Protein AF-0000000074705472 (afdb_homodimer)

Radius of gyration: 27.95 Å; Cα contacts (8 Å, |Δi|>4): 458; chains: 2; bounding box: 73×80×50 Å

InterPro domains:
  IPR000210 BTB/POZ domain [PF00651] (11-113)
  IPR000210 BTB/POZ domain [PS50097] (17-76)
  IPR000210 BTB/POZ domain [SM00225] (17-116)
  IPR011333 SKP1/BTB/POZ domain superfamily [G3DSA:3.30.710.10] (9-147)
  IPR011333 SKP1/BTB/POZ domain superfamily [SSF54695] (12-113)

Nearest PDB structures (foldseek):
  8h37-assembly1_N  TM=8.483E-01  e=1.767E-07  Homo sapiens
  8h3r-assembly1_B  TM=8.291E-01  e=4.609E-07  Homo sapiens
  8h37-assembly1_P  TM=6.784E-01  e=1.578E-07  Homo sapiens
  8h37-assembly1_A  TM=6.783E-01  e=1.869E-07  Homo sapiens
  8p2p-assembly3_F  TM=7.945E-01  e=5.018E-04  Homo sapiens

Solvent-accessible surface area (backbone atoms only — not comparable to full-atom values): 20557 Å² total; per-residue (Å²): 129,79,77,75,72,57,74,78,68,34,74,45,84,52,57,74,38,69,32,30,39,31,24,74,94,43,57,36,36,36,42,60,37,60,47,28,66,55,8,65,52,45,33,51,56,55,57,60,39,66,74,69,49,87,70,54,63,44,78,43,82,96,48,56,47,74,62,50,50,54,51,51,56,51,55,41,57,43,57,53,57,56,83,78,46,86,88,51,25,64,66,46,27,54,50,21,54,73,39,48,21,58,70,58,27,48,53,31,50,50,48,54,41,47,31,54,74,68,63,74,44,88,58,45,66,62,49,29,41,53,20,57,74,69,63,37,61,71,43,33,52,51,28,43,60,60,45,26,74,51,49,71,64,61,57,69,64,36,92,61,44,86,64,49,51,67,70,57,49,52,53,23,52,51,41,27,49,51,51,52,53,58,58,69,74,103,131,78,77,76,70,59,76,79,68,34,73,44,83,50,57,73,38,68,32,30,38,31,24,74,94,42,57,35,37,35,42,61,37,58,45,28,66,53,9,65,53,46,33,52,58,56,57,60,40,66,73,68,47,88,69,55,64,44,80,42,83,97,48,54,48,73,60,50,50,54,52,51,59,50,56,41,56,41,56,53,57,56,82,79,46,88,88,50,26,65,65,47,28,54,51,22,54,72,38,48,20,56,68,59,27,49,53,31,51,52,49,54,43,48,30,54,74,68,62,73,43,87,57,44,66,60,50,29,39,54,21,57,76,71,63,36,61,70,44,32,53,52,29,42,60,59,46,26,75,53,50,70,64,62,59,70,64,37,91,62,44,87,65,49,51,67,70,56,50,51,52,24,52,52,41,27,49,51,52,52,52,57,59,69,76,101

Foldseek 3Di:
DPPPQDQPPQQDDDDPQQAWEDEPNGIGRHHLVLLVVFFVLSVVVCVVVVVPDPPRYHYDYPDDPVLVVLLVSQSDDDPDDRDDDPVNLVSQLVVCVVRVRPVSVVRSLVVLLVCLVVVVDPCLVVQLLVCVVSVVPSSNVSSLQSLLVDDPCCQVVDPCNVSHDPVSSVSSVVSVVVVVVVVVVD/DPPPQDQPPQQDDDDPQQAWEDEPNGIGRHHLVLLVVFFVQSVVVCVVVVVPDPDRYHYDYPDDPVLVVLLVSQSDDDPDDRDDDPVNLVSQLVVCVVRVRPVSVVRSLVVLLVCLVVVVDPCLVVQLLVCVVSVVPSSNVSSLQSLLPPDPCCQVVDPCNVSHDPVSSVSSVVSVVVVVVVVVVD

Organism: Acropora cervicornis (NCBI:txid6130)

Secondary structure (DSSP, 8-state):
---S-S---TTS--TT--EEEEETTEEEEE-HHHHHHH-HHHHHHHHHHHHH----EEE-TT--HHHHHHHHHHHS--SSPPP--TTTHHHHHHHHHHTT-HHHHHHHHHHHHHHHHTT--S-HHHHHHHHHHTT-HHHHHHHHHHHTTS-HHHHHS-TTGGGS-HHHHHHHHHHHHHHHHHHHH-/---S-S---TTS--TT--EEEEETTEEEEE-HHHHHHH-HHHHHHHHHHHHH----EEE-TT--HHHHHHHHHHHS--SSPPP--TTTHHHHHHHHHHTT-HHHHHHHHHHHHHHHHTT--S-HHHHHHHHHHTT-HHHHHHHHHHHTTS-HHHHHS-TTGGGS-HHHHHHHHHHHHHHHHHHHH-

Sequence (372 aa):
MAAASYPPHFAEPWKFSDVVLVVEDQRFHVHRGTLAFWSPVFEKMLSAEFKEKNNDEILLPGKKASEFEVMLQMMYPSLEEKLVTKVNCYFLFELAHEYQIEAITQKCVNLMVSMIKDRREDDVLGMLIYAQKYQIKSLISKCIFEARRLTLEELTNHEMRDQIEANSYVQIAERIIQRLEKNAEMMAAASYPPHFAEPWKFSDVVLVVEDQRFHVHRGTLAFWSPVFEKMLSAEFKEKNNDEILLPGKKASEFEVMLQMMYPSLEEKLVTKVNCYFLFELAHEYQIEAITQKCVNLMVSMIKDRREDDVLGMLIYAQKYQIKSLISKCIFEARRLTLEELTNHEMRDQIEANSYVQIAERIIQRLEKNAEM

Structure (mmCIF, N/CA/C/O backbone):
data_AF-0000000074705472-model_v1
#
loop_
_entity.id
_entity.type
_entity.pdbx_description
1 polymer 'BTB and MATH domain-containing protein 38'
#
loop_
_atom_site.group_PDB
_atom_site.id
_atom_site.type_symbol
_atom_site.label_atom_id
_atom_site.label_alt_id
_atom_site.label_comp_id
_atom_site.label_asym_id
_atom_site.label_entity_id
_atom_site.label_seq_id
_atom_site.pdbx_PDB_ins_code
_atom_site.Cartn_x
_atom_site.Cartn_y
_atom_site.Cartn_z
_atom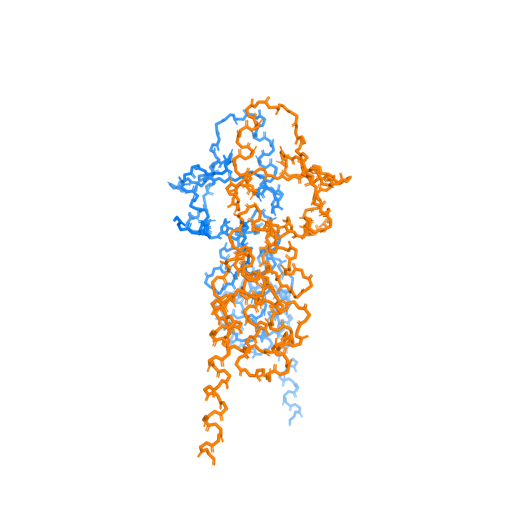_site.occupancy
_atom_site.B_iso_or_equiv
_atom_site.auth_seq_id
_atom_site.auth_comp_id
_atom_site.auth_asym_id
_atom_site.auth_atom_id
_atom_site.pdbx_PDB_model_num
ATOM 1 N N . MET A 1 1 ? 11.953 -19.297 7.699 1 23.41 1 MET A N 1
ATOM 2 C CA . MET A 1 1 ? 12.391 -17.906 7.703 1 23.41 1 MET A CA 1
ATOM 3 C C . MET A 1 1 ? 11.211 -16.969 7.527 1 23.41 1 MET A C 1
ATOM 5 O O . MET A 1 1 ? 10.375 -17.172 6.641 1 23.41 1 MET A O 1
ATOM 9 N N . ALA A 1 2 ? 10.75 -16.25 8.516 1 32.03 2 ALA A N 1
ATOM 10 C CA . ALA A 1 2 ? 9.578 -15.383 8.609 1 32.03 2 ALA A CA 1
ATOM 11 C C . ALA A 1 2 ? 9.43 -14.531 7.355 1 32.03 2 ALA A C 1
ATOM 13 O O . ALA A 1 2 ? 10.414 -14.031 6.809 1 32.03 2 ALA A O 1
ATOM 14 N N . ALA A 1 3 ? 8.477 -14.719 6.562 1 35.03 3 ALA A N 1
ATOM 15 C CA . ALA A 1 3 ? 8 -13.797 5.535 1 35.03 3 ALA A CA 1
ATOM 16 C C . ALA A 1 3 ? 8.359 -12.359 5.887 1 35.03 3 ALA A C 1
ATOM 18 O O . ALA A 1 3 ? 8.117 -11.914 7.012 1 35.03 3 ALA A O 1
ATOM 19 N N . ALA A 1 4 ? 9.297 -11.797 5.422 1 41.06 4 ALA A N 1
ATOM 20 C CA . ALA A 1 4 ? 9.961 -10.516 5.645 1 41.06 4 ALA A CA 1
ATOM 21 C C . ALA A 1 4 ? 8.938 -9.383 5.766 1 41.06 4 ALA A C 1
ATOM 23 O O . ALA A 1 4 ? 9.125 -8.305 5.203 1 41.06 4 ALA A O 1
ATOM 24 N N . SER A 1 5 ? 7.645 -9.719 5.879 1 43 5 SER A N 1
ATOM 25 C CA . SER A 1 5 ? 6.645 -8.672 5.652 1 43 5 SER A CA 1
ATOM 26 C C . SER A 1 5 ? 6.918 -7.453 6.527 1 43 5 SER A C 1
ATOM 28 O O . SER A 1 5 ? 6.066 -6.566 6.645 1 43 5 SER A O 1
ATOM 30 N N . TYR A 1 6 ? 7.598 -7.711 7.68 1 47.59 6 TYR A N 1
ATOM 31 C CA . TYR A 1 6 ? 7.398 -6.625 8.633 1 47.59 6 TYR A CA 1
ATOM 32 C C . TYR A 1 6 ? 7.949 -5.312 8.086 1 47.59 6 TYR A C 1
ATOM 34 O O . TYR A 1 6 ? 8.844 -5.312 7.238 1 47.59 6 TYR A O 1
ATOM 42 N N . PRO A 1 7 ? 7.254 -4.32 8.328 1 54.72 7 PRO A N 1
ATOM 43 C CA . PRO A 1 7 ? 8.023 -3.109 8.039 1 54.72 7 PRO A CA 1
ATOM 44 C C . PRO A 1 7 ? 9.5 -3.252 8.391 1 54.72 7 PRO A C 1
ATOM 46 O O . PRO A 1 7 ? 9.859 -4.035 9.281 1 54.72 7 PRO A O 1
ATOM 49 N N . PRO A 1 8 ? 10.391 -2.816 7.387 1 61.41 8 PRO A N 1
ATOM 50 C CA . PRO A 1 8 ? 11.836 -2.85 7.598 1 61.41 8 PRO A CA 1
ATOM 51 C C . PRO A 1 8 ? 12.242 -2.387 9 1 61.41 8 PRO A C 1
ATOM 53 O O . PRO A 1 8 ? 11.578 -1.523 9.578 1 61.41 8 PRO A O 1
ATOM 56 N N . HIS A 1 9 ? 12.711 -3.135 9.805 1 76.44 9 HIS A N 1
ATOM 57 C CA . HIS A 1 9 ? 13.383 -2.605 10.992 1 76.44 9 HIS A CA 1
ATOM 58 C C . HIS A 1 9 ? 14.484 -1.626 10.602 1 76.44 9 HIS A C 1
ATOM 60 O O . HIS A 1 9 ? 15.414 -1.986 9.875 1 76.44 9 HIS A O 1
ATOM 66 N N . PHE A 1 10 ? 14.18 -0.343 10.773 1 91.62 10 PHE A N 1
ATOM 67 C CA . PHE A 1 10 ? 15.031 0.754 10.32 1 91.62 10 PHE A CA 1
ATOM 68 C C . PHE A 1 10 ? 16.281 0.851 11.18 1 91.62 10 PHE A C 1
ATOM 70 O O . PHE A 1 10 ? 17.172 1.668 10.906 1 91.62 10 PHE A O 1
ATOM 77 N N . ALA A 1 11 ? 16.422 -0.024 12.148 1 91.06 11 ALA A N 1
ATOM 78 C CA . ALA A 1 11 ? 17.422 0.177 13.195 1 91.06 11 ALA A CA 1
ATOM 79 C C . ALA A 1 11 ? 18.812 -0.262 12.719 1 91.06 11 ALA A C 1
ATOM 81 O O . ALA A 1 11 ? 19.828 0.088 13.328 1 91.06 11 ALA A O 1
ATOM 82 N N . GLU A 1 12 ? 18.859 -1.079 11.742 1 91.5 12 GLU A N 1
ATOM 83 C CA . GLU A 1 12 ? 20.125 -1.551 11.172 1 91.5 12 GLU A CA 1
ATOM 84 C C . GLU A 1 12 ? 20.109 -1.441 9.648 1 91.5 12 GLU A C 1
ATOM 86 O O . GLU A 1 12 ? 19.047 -1.427 9.023 1 91.5 12 GLU A O 1
ATOM 91 N N . PRO A 1 13 ? 21.344 -1.329 9.156 1 89.44 13 PRO A N 1
ATOM 92 C CA . PRO A 1 13 ? 21.406 -1.323 7.688 1 89.44 13 PRO A CA 1
ATOM 93 C C . PRO A 1 13 ? 20.75 -2.551 7.066 1 89.44 13 PRO A C 1
ATOM 95 O O . PRO A 1 13 ? 20.859 -3.656 7.602 1 89.44 13 PRO A O 1
ATOM 98 N N . TRP A 1 14 ? 19.984 -2.279 6.016 1 86.38 14 TRP A N 1
ATOM 99 C CA . TRP A 1 14 ? 19.281 -3.371 5.355 1 86.38 14 TRP A CA 1
ATOM 100 C C . TRP A 1 14 ? 19.078 -3.068 3.877 1 86.38 14 TRP A C 1
ATOM 102 O O . TRP A 1 14 ? 18.938 -1.907 3.488 1 86.38 14 TRP A O 1
ATOM 112 N N . LYS A 1 15 ? 19.156 -4.086 3.004 1 88.06 15 LYS A N 1
ATOM 113 C CA . LYS A 1 15 ? 18.766 -4.094 1.596 1 88.06 15 LYS A CA 1
ATOM 114 C C . LYS A 1 15 ? 19.281 -2.85 0.877 1 88.06 15 LYS A C 1
ATOM 116 O O . LYS A 1 15 ? 18.516 -2.16 0.199 1 88.06 15 LYS A O 1
ATOM 121 N N . PHE A 1 16 ? 20.469 -2.547 1.108 1 87.81 16 PHE A N 1
ATOM 122 C CA . PHE A 1 16 ? 21.156 -1.498 0.368 1 87.81 16 PHE A CA 1
ATOM 123 C C . PHE A 1 16 ? 20.734 -0.12 0.867 1 87.81 16 PHE A C 1
ATOM 125 O O . PHE A 1 16 ? 20.703 0.841 0.095 1 87.81 16 PHE A O 1
ATOM 132 N N . SER A 1 17 ? 20.188 -0.062 2.096 1 91 17 SER A N 1
ATOM 133 C CA . SER A 1 17 ? 19.969 1.261 2.672 1 91 17 SER A CA 1
ATOM 134 C C . SER A 1 17 ? 21.219 2.129 2.561 1 91 17 SER A C 1
ATOM 136 O O . SER A 1 17 ? 22.328 1.639 2.729 1 91 17 SER A O 1
ATOM 138 N N . ASP A 1 18 ? 21.016 3.438 2.279 1 89.81 18 ASP A N 1
ATOM 139 C CA . ASP A 1 18 ? 22.188 4.227 1.928 1 89.81 18 ASP A CA 1
ATOM 140 C C . ASP A 1 18 ? 22.188 5.574 2.645 1 89.81 18 ASP A C 1
ATOM 142 O O . ASP A 1 18 ? 23.047 6.414 2.406 1 89.81 18 ASP A O 1
ATOM 146 N N . VAL A 1 19 ? 21.234 5.773 3.492 1 91.81 19 VAL A N 1
ATOM 147 C CA . VAL A 1 19 ? 21.156 6.996 4.281 1 91.81 19 VAL A CA 1
ATOM 148 C C . VAL A 1 19 ? 20.719 6.66 5.707 1 91.81 19 VAL A C 1
ATOM 150 O O . VAL A 1 19 ? 19.922 5.75 5.922 1 91.81 19 VAL A O 1
ATOM 153 N N . VAL A 1 20 ? 21.281 7.359 6.629 1 94.19 20 VAL A N 1
ATOM 154 C CA . VAL A 1 20 ? 20.859 7.215 8.023 1 94.19 20 VAL A CA 1
ATOM 155 C C . VAL A 1 20 ? 20.281 8.539 8.523 1 94.19 20 VAL A C 1
ATOM 157 O O . VAL A 1 20 ? 20.953 9.57 8.484 1 94.19 20 VAL A O 1
ATOM 160 N N . LEU A 1 21 ? 19.094 8.508 8.961 1 95.75 21 LEU A N 1
ATOM 161 C CA . LEU A 1 21 ? 18.453 9.656 9.609 1 95.75 21 LEU A CA 1
ATOM 162 C C . LEU A 1 21 ? 18.5 9.508 11.133 1 95.75 21 LEU A C 1
ATOM 164 O O . LEU A 1 21 ? 18.203 8.438 11.664 1 95.75 21 LEU A O 1
ATOM 168 N N . VAL A 1 22 ? 18.859 10.594 11.727 1 96.31 22 VAL A N 1
ATOM 169 C CA . VAL A 1 22 ? 18.922 10.57 13.188 1 96.31 22 VAL A CA 1
ATOM 170 C C . VAL A 1 22 ? 17.844 11.477 13.758 1 96.31 22 VAL A C 1
ATOM 172 O O . VAL A 1 22 ? 17.828 12.68 13.492 1 96.31 22 VAL A O 1
ATOM 175 N N . VAL A 1 23 ? 16.938 10.914 14.453 1 97.38 23 VAL A N 1
ATOM 176 C CA . VAL A 1 23 ? 15.859 11.602 15.148 1 97.38 23 VAL A CA 1
ATOM 177 C C . VAL A 1 23 ? 15.93 11.297 16.641 1 97.38 23 VAL A C 1
ATOM 179 O O . VAL A 1 23 ? 15.758 10.148 17.047 1 97.38 23 VAL A O 1
ATOM 182 N N . GLU A 1 24 ? 16.062 12.305 17.359 1 97.38 24 GLU A N 1
ATOM 183 C CA . GLU A 1 24 ? 16.359 12.102 18.766 1 97.38 24 GLU A CA 1
ATOM 184 C C . GLU A 1 24 ? 17.547 11.148 18.953 1 97.38 24 GLU A C 1
ATOM 186 O O . GLU A 1 24 ? 18.641 11.406 18.438 1 97.38 24 GLU A O 1
ATOM 191 N N . ASP A 1 25 ? 17.438 10 19.609 1 94.94 25 ASP A N 1
ATOM 192 C CA . ASP A 1 25 ? 18.531 9.062 19.828 1 94.94 25 ASP A CA 1
ATOM 193 C C . ASP A 1 25 ? 18.391 7.824 18.938 1 94.94 25 ASP A C 1
ATOM 195 O O . ASP A 1 25 ? 19.062 6.816 19.141 1 94.94 25 ASP A O 1
ATOM 199 N N . GLN A 1 26 ? 17.547 7.973 18.016 1 96.38 26 GLN A N 1
ATOM 200 C CA . GLN A 1 26 ? 17.312 6.812 17.156 1 96.38 26 GLN A CA 1
ATOM 201 C C . GLN A 1 26 ? 17.859 7.039 15.758 1 96.38 26 GLN A C 1
ATOM 203 O O . GLN A 1 26 ? 17.734 8.133 15.203 1 96.38 26 GLN A O 1
ATOM 208 N N . ARG A 1 27 ? 18.484 5.969 15.242 1 95.5 27 ARG A N 1
ATOM 209 C CA . ARG A 1 27 ? 18.984 5.953 13.867 1 95.5 27 ARG A CA 1
ATOM 210 C C . ARG A 1 27 ? 18.062 5.148 12.961 1 95.5 27 ARG A C 1
ATOM 212 O O . ARG A 1 27 ? 17.688 4.023 13.289 1 95.5 27 ARG A O 1
ATOM 219 N N . PHE A 1 28 ? 17.641 5.773 11.852 1 96.44 28 PHE A N 1
ATOM 220 C CA . PHE A 1 28 ? 16.828 5.109 10.844 1 96.44 28 PHE A CA 1
ATOM 221 C C . PHE A 1 28 ? 17.609 4.906 9.555 1 96.44 28 PHE A C 1
ATOM 223 O O . PHE A 1 28 ? 17.953 5.871 8.875 1 96.44 28 PHE A O 1
ATOM 230 N N . HIS A 1 29 ? 17.938 3.648 9.273 1 94.12 29 HIS A N 1
ATOM 231 C CA . HIS A 1 29 ? 18.562 3.314 8 1 94.12 29 HIS A CA 1
ATOM 232 C C . HIS A 1 29 ? 17.531 3.258 6.883 1 94.12 29 HIS A C 1
ATOM 234 O O . HIS A 1 29 ? 16.625 2.41 6.898 1 94.12 29 HIS A O 1
ATOM 240 N N . VAL A 1 30 ? 17.672 4.188 5.914 1 94.56 30 VAL A N 1
ATOM 241 C CA . VAL A 1 30 ? 16.625 4.352 4.902 1 94.56 30 VAL A CA 1
ATOM 242 C C . VAL A 1 30 ? 17.266 4.465 3.518 1 94.56 30 VAL A C 1
ATOM 244 O O . VAL A 1 30 ? 18.484 4.375 3.381 1 94.56 30 VAL A O 1
ATOM 247 N N . HIS A 1 31 ? 16.469 4.48 2.516 1 92.38 31 HIS A N 1
ATOM 248 C CA . HIS A 1 31 ? 16.906 4.594 1.127 1 92.38 31 HIS A CA 1
ATOM 249 C C . HIS A 1 31 ? 16.609 5.984 0.569 1 92.38 31 HIS A C 1
ATOM 251 O O . HIS A 1 31 ? 15.477 6.441 0.603 1 92.38 31 HIS A O 1
ATOM 257 N N . ARG A 1 32 ? 17.625 6.609 0.102 1 92.06 32 ARG A N 1
ATOM 258 C CA . ARG A 1 32 ? 17.438 7.957 -0.423 1 92.06 32 ARG A CA 1
ATOM 259 C C . ARG A 1 32 ? 16.391 7.984 -1.531 1 92.06 32 ARG A C 1
ATOM 261 O O . ARG A 1 32 ? 15.602 8.922 -1.622 1 92.06 32 ARG A O 1
ATOM 268 N N . GLY A 1 33 ? 16.375 6.918 -2.393 1 91.62 33 GLY A N 1
ATOM 269 C CA . GLY A 1 33 ? 15.398 6.852 -3.465 1 91.62 33 GLY A CA 1
ATOM 270 C C . GLY A 1 33 ? 13.969 6.836 -2.963 1 91.62 33 GLY A C 1
ATOM 271 O O . GLY A 1 33 ? 13.102 7.504 -3.529 1 91.62 33 GLY A O 1
ATOM 272 N N . THR A 1 34 ? 13.75 6.082 -1.912 1 93.75 34 THR A N 1
ATOM 273 C CA . THR A 1 34 ? 12.414 5.988 -1.34 1 93.75 34 THR A CA 1
ATOM 274 C C . THR A 1 34 ? 11.969 7.34 -0.787 1 93.75 34 THR A C 1
ATOM 276 O O . THR A 1 34 ? 10.836 7.773 -1.034 1 93.75 34 THR A O 1
ATOM 279 N N . LEU A 1 35 ? 12.867 8.008 -0.086 1 95.06 35 LEU A N 1
ATOM 280 C CA . LEU A 1 35 ? 12.523 9.297 0.487 1 95.06 35 LEU A CA 1
ATOM 281 C C . LEU A 1 35 ? 12.273 10.328 -0.61 1 95.06 35 LEU A C 1
ATOM 283 O O . LEU A 1 35 ? 11.312 11.094 -0.543 1 95.06 35 LEU A O 1
ATOM 287 N N . ALA A 1 36 ? 13.109 10.312 -1.619 1 94.31 36 ALA A N 1
ATOM 288 C CA . ALA A 1 36 ? 13.008 11.266 -2.719 1 94.31 36 ALA A CA 1
ATOM 289 C C . ALA A 1 36 ? 11.734 11.039 -3.525 1 94.31 36 ALA A C 1
ATOM 291 O O . ALA A 1 36 ? 11.164 11.984 -4.078 1 94.31 36 ALA A O 1
ATOM 292 N N . PHE A 1 37 ? 11.273 9.852 -3.516 1 93.5 37 PHE A N 1
ATOM 293 C CA . PHE A 1 37 ? 10.031 9.5 -4.199 1 93.5 37 PHE A CA 1
ATOM 294 C C . PHE A 1 37 ? 8.859 10.297 -3.637 1 93.5 37 PHE A C 1
ATOM 296 O O . PHE A 1 37 ? 7.969 10.703 -4.383 1 93.5 37 PHE A O 1
ATOM 303 N N . TRP A 1 38 ? 8.898 10.547 -2.395 1 96.31 38 TRP A N 1
ATOM 304 C CA . TRP A 1 38 ? 7.742 11.094 -1.686 1 96.31 38 TRP A CA 1
ATOM 305 C C . TRP A 1 38 ? 7.879 12.602 -1.499 1 96.31 38 TRP A C 1
ATOM 307 O O . TRP A 1 38 ? 6.879 13.32 -1.479 1 96.31 38 TRP A O 1
ATOM 317 N N . SER A 1 39 ? 9.094 13.062 -1.433 1 97.62 39 SER A N 1
ATOM 318 C CA . SER A 1 39 ? 9.289 14.375 -0.829 1 97.62 39 SER A CA 1
ATOM 319 C C . SER A 1 39 ? 10.32 15.188 -1.604 1 97.62 39 SER A C 1
ATOM 321 O O . SER A 1 39 ? 11.508 14.859 -1.601 1 97.62 39 SER A O 1
ATOM 323 N N . PRO A 1 40 ? 9.945 16.297 -2.162 1 96.88 40 PRO A N 1
ATOM 324 C CA . PRO A 1 40 ? 10.938 17.172 -2.779 1 96.88 40 PRO A CA 1
ATOM 325 C C . PRO A 1 40 ? 11.938 17.734 -1.771 1 96.88 40 PRO A C 1
ATOM 327 O O . PRO A 1 40 ? 13.086 18 -2.127 1 96.88 40 PRO A O 1
ATOM 330 N N . VAL A 1 41 ? 11.531 17.859 -0.576 1 96.75 41 VAL A N 1
ATOM 331 C CA . VAL A 1 41 ? 12.422 18.328 0.478 1 96.75 41 VAL A CA 1
ATOM 332 C C . VAL A 1 41 ? 13.523 17.297 0.719 1 96.75 41 VAL A C 1
ATOM 334 O O . VAL A 1 41 ? 14.711 17.641 0.735 1 96.75 41 VAL A O 1
ATOM 337 N N . PHE A 1 42 ? 13.078 16.047 0.859 1 95.06 42 PHE A N 1
ATOM 338 C CA . PHE A 1 42 ? 14.07 14.984 1.014 1 95.06 42 PHE A CA 1
ATOM 339 C C . PHE A 1 42 ? 14.93 14.859 -0.239 1 95.06 42 PHE A C 1
ATOM 341 O O . PHE A 1 42 ? 16.141 14.633 -0.15 1 95.06 42 PHE A O 1
ATOM 348 N N . GLU A 1 43 ? 14.305 15 -1.374 1 94.25 43 GLU A N 1
ATOM 349 C CA . GLU A 1 43 ? 15.062 14.922 -2.621 1 94.25 43 GLU A CA 1
ATOM 350 C C . GLU A 1 43 ? 16.188 15.953 -2.654 1 94.25 43 GLU A C 1
ATOM 352 O O . GLU A 1 43 ? 17.328 15.625 -2.98 1 94.25 43 GLU A O 1
ATOM 357 N N . LYS A 1 44 ? 15.906 17.141 -2.314 1 93.5 44 LYS A N 1
ATOM 358 C CA . LYS A 1 44 ? 16.891 18.219 -2.299 1 93.5 44 LYS A CA 1
ATOM 359 C C . LYS A 1 44 ? 17.953 17.984 -1.227 1 93.5 44 LYS A C 1
ATOM 361 O O . LYS A 1 44 ? 19.141 18.125 -1.487 1 93.5 44 LYS A O 1
ATOM 366 N N . MET A 1 45 ? 17.453 17.578 -0.087 1 90.19 45 MET A N 1
ATOM 367 C CA . MET A 1 45 ? 18.344 17.344 1.059 1 90.19 45 MET A CA 1
ATOM 368 C C . MET A 1 45 ? 19.359 16.266 0.753 1 90.19 45 MET A C 1
ATOM 370 O O . MET A 1 45 ? 20.516 16.375 1.152 1 90.19 45 MET A O 1
ATOM 374 N N . LEU A 1 46 ? 18.922 15.281 0.009 1 89.5 46 LEU A N 1
ATOM 375 C CA . LEU A 1 46 ? 19.766 14.109 -0.208 1 89.5 46 LEU A CA 1
ATOM 376 C C . LEU A 1 46 ? 20.562 14.242 -1.501 1 89.5 46 LEU A C 1
ATOM 378 O O . LEU A 1 46 ? 21.469 13.445 -1.764 1 89.5 46 LEU A O 1
ATOM 382 N N . SER A 1 47 ? 20.156 15.07 -2.408 1 84.94 47 SER A N 1
ATOM 383 C CA . SER A 1 47 ? 20.922 15.359 -3.611 1 84.94 47 SER A CA 1
ATOM 384 C C . SER A 1 47 ? 22.141 16.219 -3.293 1 84.94 47 SER A C 1
ATOM 386 O O . SER A 1 47 ? 23.219 16 -3.84 1 84.94 47 SER A O 1
ATOM 388 N N . ALA A 1 48 ? 21.953 17.234 -2.57 1 68.44 48 ALA A N 1
ATOM 389 C CA . ALA A 1 48 ? 22.984 18.219 -2.23 1 68.44 48 ALA A CA 1
ATOM 390 C C . ALA A 1 48 ? 24.062 17.594 -1.346 1 68.44 48 ALA A C 1
ATOM 392 O O . ALA A 1 48 ? 25.25 17.859 -1.524 1 68.44 48 ALA A O 1
ATOM 393 N N . GLU A 1 49 ? 23.672 16.875 -0.358 1 57.25 49 GLU A N 1
ATOM 394 C CA . GLU A 1 49 ? 24.594 16.375 0.664 1 57.25 49 GLU A CA 1
ATOM 395 C C . GLU A 1 49 ? 25.422 15.211 0.139 1 57.25 49 GLU A C 1
ATOM 397 O O . GLU A 1 49 ? 26.547 15 0.585 1 57.25 49 GLU A O 1
ATOM 402 N N . PHE A 1 50 ? 24.812 14.297 -0.709 1 55.66 50 PHE A N 1
ATOM 403 C CA . PHE A 1 50 ? 25.594 13.188 -1.241 1 55.66 50 PHE A CA 1
ATOM 404 C C . PHE A 1 50 ? 26.844 13.688 -1.949 1 55.66 50 PHE A C 1
ATOM 406 O O . PHE A 1 50 ? 27.875 13.008 -1.959 1 55.66 50 PHE A O 1
ATOM 413 N N . LYS A 1 51 ? 26.766 14.922 -2.506 1 51.78 51 LYS A N 1
ATOM 414 C CA . LYS A 1 51 ? 28 15.445 -3.105 1 51.78 51 LYS A CA 1
ATOM 415 C C . LYS A 1 51 ? 29.016 15.805 -2.035 1 51.78 51 LYS A C 1
ATOM 417 O O . LYS A 1 51 ? 30.234 15.695 -2.264 1 51.78 51 LYS A O 1
ATOM 422 N N . GLU A 1 52 ? 28.562 16.375 -1.033 1 48 52 GLU A N 1
ATOM 423 C CA . GLU A 1 52 ? 29.562 16.938 -0.137 1 48 52 GLU A CA 1
ATOM 424 C C . GLU A 1 52 ? 29.953 15.961 0.966 1 48 52 GLU A C 1
ATOM 426 O O . GLU A 1 52 ? 31.047 16.031 1.521 1 48 52 GLU A O 1
ATOM 431 N N . LYS A 1 53 ? 29.031 15.43 1.784 1 50.22 53 LYS A N 1
ATOM 432 C CA . LYS A 1 53 ? 29.391 14.844 3.07 1 50.22 53 LYS A CA 1
ATOM 433 C C . LYS A 1 53 ? 29.328 13.32 3.02 1 50.22 53 LYS A C 1
ATOM 435 O O . LYS A 1 53 ? 28.328 12.75 2.568 1 50.22 53 LYS A O 1
ATOM 440 N N . ASN A 1 54 ? 30.375 12.695 2.805 1 48.97 54 ASN A N 1
ATOM 441 C CA . ASN A 1 54 ? 30.594 11.266 2.986 1 48.97 54 ASN A CA 1
ATOM 442 C C . ASN A 1 54 ? 29.828 10.727 4.188 1 48.97 54 ASN A C 1
ATOM 444 O O . ASN A 1 54 ? 29.859 9.531 4.469 1 48.97 54 ASN A O 1
ATOM 448 N N . ASN A 1 55 ? 29.609 11.539 5.316 1 55.25 55 ASN A N 1
ATOM 449 C CA . ASN A 1 55 ? 29.25 11.008 6.629 1 55.25 55 ASN A CA 1
ATOM 450 C C . ASN A 1 55 ? 27.734 10.891 6.785 1 55.25 55 ASN A C 1
ATOM 452 O O . ASN A 1 55 ? 27.031 11.898 6.801 1 55.25 55 ASN A O 1
ATOM 456 N N . ASP A 1 56 ? 27.125 9.734 6.344 1 63.41 56 ASP A N 1
ATOM 457 C CA . ASP A 1 56 ? 25.828 9.172 5.953 1 63.41 56 ASP A CA 1
ATOM 458 C C . ASP A 1 56 ? 24.734 9.578 6.934 1 63.41 56 ASP A C 1
ATOM 460 O O . ASP A 1 56 ? 23.562 9.273 6.719 1 63.41 56 ASP A O 1
ATOM 464 N N . GLU A 1 57 ? 25.062 10.125 8.117 1 88.62 57 GLU A N 1
ATOM 465 C CA . GLU A 1 57 ? 23.922 10.312 9.008 1 88.62 57 GLU A CA 1
ATOM 466 C C . GLU A 1 57 ? 23.359 11.727 8.906 1 88.62 57 GLU A C 1
ATOM 468 O O . GLU A 1 57 ? 24.109 12.703 8.875 1 88.62 57 GLU A O 1
ATOM 473 N N . ILE A 1 58 ? 22.188 12.008 8.797 1 92.75 58 ILE A N 1
ATOM 474 C CA . ILE A 1 58 ? 21.484 13.281 8.727 1 92.75 58 ILE A CA 1
ATOM 475 C C . ILE A 1 58 ? 20.656 13.484 9.992 1 92.75 58 ILE A C 1
ATOM 477 O O 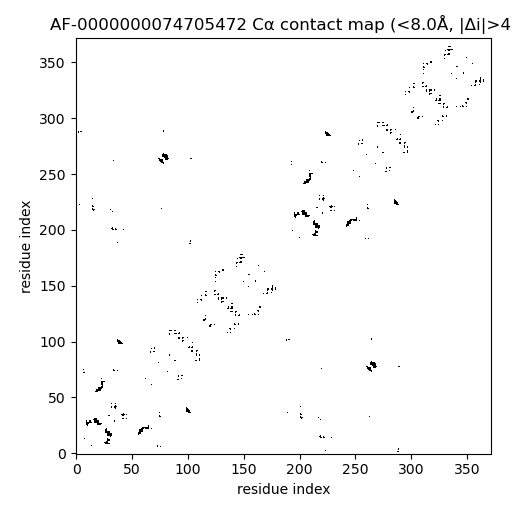. ILE A 1 58 ? 19.75 12.688 10.281 1 92.75 58 ILE A O 1
ATOM 481 N N . LEU A 1 59 ? 20.953 14.562 10.727 1 94.19 59 LEU A N 1
ATOM 482 C CA . LEU A 1 59 ? 20.219 14.875 11.945 1 94.19 59 LEU A CA 1
ATOM 483 C C . LEU A 1 59 ? 18.938 15.648 11.633 1 94.19 59 LEU A C 1
ATOM 485 O O . LEU A 1 59 ? 18.969 16.594 10.836 1 94.19 59 LEU A O 1
ATOM 489 N N . LEU A 1 60 ? 17.875 15.219 12.234 1 96.06 60 LEU A N 1
ATOM 490 C CA . LEU A 1 60 ? 16.594 15.906 12.109 1 96.06 60 LEU A CA 1
ATOM 491 C C . LEU A 1 60 ? 16.078 16.359 13.477 1 96.06 60 LEU A C 1
ATOM 493 O O . LEU A 1 60 ? 15.242 15.68 14.078 1 96.06 60 LEU A O 1
ATOM 497 N N . PRO A 1 61 ? 16.469 17.484 13.883 1 96.25 61 PRO A N 1
ATOM 498 C CA . PRO A 1 61 ? 16.078 17.953 15.219 1 96.25 61 PRO A CA 1
ATOM 499 C C . PRO A 1 61 ? 14.609 18.359 15.305 1 96.25 61 PRO A C 1
ATOM 501 O O . PRO A 1 61 ? 14 18.703 14.289 1 96.25 61 PRO A O 1
ATOM 504 N N . GLY A 1 62 ? 14.039 18.297 16.516 1 96.44 62 GLY A N 1
ATOM 505 C CA . GLY A 1 62 ? 12.703 18.812 16.766 1 96.44 62 GLY A CA 1
ATOM 506 C C . GLY A 1 62 ? 11.609 17.828 16.391 1 96.44 62 GLY A C 1
ATOM 507 O O . GLY A 1 62 ? 10.453 18.203 16.234 1 96.44 62 GLY A O 1
ATOM 508 N N . LYS A 1 63 ? 12.062 16.594 16.141 1 97.19 63 LYS A N 1
ATOM 509 C CA . LYS A 1 63 ? 11.094 15.562 15.789 1 97.19 63 LYS A CA 1
ATOM 510 C C . LYS A 1 63 ? 11.07 14.461 16.844 1 97.19 63 LYS A C 1
ATOM 512 O O . LYS A 1 63 ? 12.047 14.273 17.578 1 97.19 63 LYS A O 1
ATOM 517 N N . LYS A 1 64 ? 9.961 13.805 16.891 1 98.19 64 LYS A N 1
ATOM 518 C CA . LYS A 1 64 ? 9.844 12.625 17.75 1 98.19 64 LYS A CA 1
ATOM 519 C C . LYS A 1 64 ? 10.102 11.352 16.953 1 98.19 64 LYS A C 1
ATOM 521 O O . LYS A 1 64 ? 9.492 11.133 15.898 1 98.19 64 LYS A O 1
ATOM 526 N N . ALA A 1 65 ? 10.883 10.461 17.5 1 97.75 65 ALA A N 1
ATOM 527 C CA . ALA A 1 65 ? 11.312 9.258 16.797 1 97.75 65 ALA A CA 1
ATOM 528 C C . ALA A 1 65 ? 10.125 8.336 16.516 1 97.75 65 ALA A C 1
ATOM 530 O O . ALA A 1 65 ? 10.023 7.754 15.438 1 97.75 65 ALA A O 1
ATOM 531 N N . SER A 1 66 ? 9.305 8.188 17.469 1 97.25 66 SER A N 1
ATOM 532 C CA . SER A 1 66 ? 8.164 7.281 17.344 1 97.25 66 SER A CA 1
ATOM 533 C C . SER A 1 66 ? 7.215 7.746 16.234 1 97.25 66 SER A C 1
ATOM 535 O O . SER A 1 66 ? 6.707 6.93 15.469 1 97.25 66 SER A O 1
ATOM 537 N N . GLU A 1 67 ? 6.98 9.039 16.109 1 98.31 67 GLU A N 1
ATOM 538 C CA . GLU A 1 67 ? 6.117 9.602 15.078 1 98.31 67 GLU A CA 1
ATOM 539 C C . GLU A 1 67 ? 6.77 9.516 13.703 1 98.31 67 GLU A C 1
ATOM 541 O O . GLU A 1 67 ? 6.109 9.188 12.711 1 98.31 67 GLU A O 1
ATOM 546 N N . PHE A 1 68 ? 8.062 9.758 13.773 1 98.25 68 PHE A N 1
ATOM 547 C CA . PHE A 1 68 ? 8.805 9.711 12.523 1 98.25 68 PHE A CA 1
ATOM 548 C C . PHE A 1 68 ? 8.805 8.305 11.938 1 98.25 68 PHE A C 1
ATOM 550 O O . PHE A 1 68 ? 8.68 8.125 10.727 1 98.25 68 PHE A O 1
ATOM 557 N N . GLU A 1 69 ? 8.914 7.332 12.789 1 97.12 69 GLU A N 1
ATOM 558 C CA . GLU A 1 69 ? 8.898 5.938 12.367 1 97.12 69 GLU A CA 1
ATOM 559 C C . GLU A 1 69 ? 7.578 5.582 11.688 1 97.12 69 GLU A C 1
ATOM 561 O O . GLU A 1 69 ? 7.559 4.848 10.703 1 97.12 69 GLU A O 1
ATOM 566 N N . VAL A 1 70 ? 6.504 6.082 12.219 1 97.19 70 VAL A N 1
ATOM 567 C CA . VAL A 1 70 ? 5.191 5.832 11.633 1 97.19 70 VAL A CA 1
ATOM 568 C C . VAL A 1 70 ? 5.145 6.398 10.211 1 97.19 70 VAL A C 1
ATOM 570 O O . VAL A 1 70 ? 4.645 5.742 9.289 1 97.19 70 VAL A O 1
ATOM 573 N N . MET A 1 71 ? 5.648 7.598 10.031 1 98.19 71 MET A N 1
ATOM 574 C CA . MET A 1 71 ? 5.672 8.203 8.695 1 98.19 71 MET A CA 1
ATOM 575 C C . MET A 1 71 ? 6.527 7.383 7.738 1 98.19 71 MET A C 1
ATOM 577 O O . MET A 1 71 ? 6.125 7.133 6.602 1 98.19 71 MET A O 1
ATOM 581 N N . LEU A 1 72 ? 7.699 6.902 8.219 1 97.12 72 LEU A N 1
ATOM 582 C CA . LEU A 1 72 ? 8.562 6.078 7.387 1 97.12 72 LEU A CA 1
ATOM 583 C C . LEU A 1 72 ? 7.855 4.789 6.973 1 97.12 72 LEU A C 1
ATOM 585 O O . LEU A 1 72 ? 7.965 4.355 5.824 1 97.12 72 LEU A O 1
ATOM 589 N N . GLN A 1 73 ? 7.188 4.242 7.895 1 96.19 73 GLN A N 1
ATOM 590 C CA . GLN A 1 73 ? 6.453 3.018 7.598 1 96.19 73 GLN A CA 1
ATOM 591 C C . GLN A 1 73 ? 5.422 3.248 6.5 1 96.19 73 GLN A C 1
ATOM 593 O O . GLN A 1 73 ? 5.188 2.371 5.664 1 96.19 73 GLN A O 1
ATOM 598 N N . MET A 1 74 ? 4.863 4.371 6.48 1 96.56 74 MET A N 1
ATOM 599 C CA . MET A 1 74 ? 3.887 4.707 5.445 1 96.56 74 MET A CA 1
ATOM 600 C C . MET A 1 74 ? 4.566 4.871 4.09 1 96.56 74 MET A C 1
ATOM 602 O O . MET A 1 74 ? 3.967 4.582 3.051 1 96.56 74 MET A O 1
ATOM 606 N N . MET A 1 75 ? 5.719 5.27 4.129 1 96.5 75 MET A N 1
ATOM 607 C CA . MET A 1 75 ? 6.422 5.625 2.898 1 96.5 75 MET A CA 1
ATOM 608 C C . MET A 1 75 ? 7.02 4.391 2.236 1 96.5 75 MET A C 1
ATOM 610 O O . MET A 1 75 ? 7.383 4.426 1.06 1 96.5 75 MET A O 1
ATOM 614 N N . TYR A 1 76 ? 7.18 3.365 2.881 1 95.06 76 TYR A N 1
ATOM 615 C CA . TYR A 1 76 ? 7.809 2.174 2.32 1 95.06 76 TYR A CA 1
ATOM 616 C C . TYR A 1 76 ? 6.766 1.239 1.719 1 95.06 76 TYR A C 1
ATOM 618 O O . TYR A 1 76 ? 5.59 1.289 2.09 1 95.06 76 TYR A O 1
ATOM 626 N N . PRO A 1 77 ? 7.23 0.371 0.83 1 94 77 PRO A N 1
ATOM 627 C CA . PRO A 1 77 ? 6.297 -0.464 0.071 1 94 77 PRO A CA 1
ATOM 628 C C . PRO A 1 77 ? 5.523 -1.438 0.957 1 94 77 PRO A C 1
ATOM 630 O O . PRO A 1 77 ? 6.055 -1.926 1.957 1 94 77 PRO A O 1
ATOM 633 N N . SER A 1 78 ? 4.34 -1.68 0.627 1 93.75 78 SER A N 1
ATOM 634 C CA . SER A 1 78 ? 3.424 -2.65 1.221 1 93.75 78 SER A CA 1
ATOM 635 C C . SER A 1 78 ? 2.301 -3.014 0.256 1 93.75 78 SER A C 1
ATOM 637 O O . SER A 1 78 ? 2.012 -2.264 -0.679 1 93.75 78 SER A O 1
ATOM 639 N N . LEU A 1 79 ? 1.759 -4.18 0.475 1 95.44 79 LEU A N 1
ATOM 640 C CA . LEU A 1 79 ? 0.602 -4.539 -0.338 1 95.44 79 LEU A CA 1
ATOM 641 C C . LEU A 1 79 ? -0.684 -3.992 0.273 1 95.44 79 LEU A C 1
ATOM 643 O O . LEU A 1 79 ? -1.711 -3.91 -0.404 1 95.44 79 LEU A O 1
ATOM 647 N N . GLU A 1 80 ? -0.543 -3.645 1.495 1 95.44 80 GLU A N 1
ATOM 648 C CA . GLU A 1 80 ? -1.724 -3.217 2.24 1 95.44 80 GLU A CA 1
ATOM 649 C C . GLU A 1 80 ? -1.903 -1.702 2.168 1 95.44 80 GLU A C 1
ATOM 651 O O . GLU A 1 80 ? -0.934 -0.965 1.974 1 95.44 80 GLU A O 1
ATOM 656 N N . GLU A 1 81 ? -3.109 -1.288 2.287 1 95.62 81 GLU A N 1
ATOM 657 C CA . GLU A 1 81 ? -3.396 0.14 2.387 1 95.62 81 GLU A CA 1
ATOM 658 C C . GLU A 1 81 ? -2.76 0.745 3.635 1 95.62 81 GLU A C 1
ATOM 660 O O . GLU A 1 81 ? -2.777 0.134 4.703 1 95.62 81 GLU A O 1
ATOM 665 N N . LYS A 1 82 ? -2.238 1.909 3.441 1 95.62 82 LYS A N 1
ATOM 666 C CA . LYS A 1 82 ? -1.749 2.67 4.586 1 95.62 82 LYS A CA 1
ATOM 667 C C . LYS A 1 82 ? -2.871 3.482 5.227 1 95.62 82 LYS A C 1
ATOM 669 O O . LYS A 1 82 ? -3.52 4.289 4.559 1 95.62 82 LYS A O 1
ATOM 674 N N . LEU A 1 83 ? -3.051 3.25 6.473 1 95.75 83 LEU A N 1
ATOM 675 C CA . LEU A 1 83 ? -4.211 3.85 7.125 1 95.75 83 LEU A CA 1
ATOM 676 C C . LEU A 1 83 ? -3.801 5.074 7.938 1 95.75 83 LEU A C 1
ATOM 678 O O . LEU A 1 83 ? -2.744 5.078 8.578 1 95.75 83 LEU A O 1
ATOM 682 N N . VAL A 1 84 ? -4.594 6.059 7.848 1 98 84 VAL A N 1
ATOM 683 C CA . VAL A 1 84 ? -4.566 7.203 8.758 1 98 84 VAL A CA 1
ATOM 684 C C . VAL A 1 84 ? -5.797 7.176 9.656 1 98 84 VAL A C 1
ATOM 686 O O . VAL A 1 84 ? -6.918 6.977 9.18 1 98 84 VAL A O 1
ATOM 689 N N . THR A 1 85 ? -5.547 7.293 10.906 1 97.44 85 THR A N 1
ATOM 690 C CA . THR A 1 85 ? -6.613 7.281 11.906 1 97.44 85 THR A CA 1
ATOM 691 C C . THR A 1 85 ? -6.582 8.547 12.75 1 97.44 85 THR A C 1
ATOM 693 O O . THR A 1 85 ? -5.68 9.375 12.602 1 97.44 85 THR A O 1
ATOM 696 N N . LYS A 1 86 ? -7.543 8.648 13.641 1 95.44 86 LYS A N 1
ATOM 697 C CA . LYS A 1 86 ? -7.602 9.812 14.516 1 95.44 86 LYS A CA 1
ATOM 698 C C . LYS A 1 86 ? -6.352 9.914 15.383 1 95.44 86 LYS A C 1
ATOM 700 O O . LYS A 1 86 ? -5.887 11.016 15.688 1 95.44 86 LYS A O 1
ATOM 705 N N . VAL A 1 87 ? -5.742 8.781 15.664 1 96.38 87 VAL A N 1
ATOM 706 C CA . VAL A 1 87 ? -4.625 8.703 16.609 1 96.38 87 VAL A CA 1
ATOM 707 C C . VAL A 1 87 ? -3.359 9.25 15.953 1 96.38 87 VAL A C 1
ATOM 709 O O . VAL A 1 87 ? -2.559 9.93 16.609 1 96.38 87 VAL A O 1
ATOM 712 N N . ASN A 1 88 ? -3.213 9.008 14.656 1 97.88 88 ASN A N 1
ATOM 713 C CA . ASN A 1 88 ? -1.947 9.352 14.023 1 97.88 88 ASN A CA 1
ATOM 714 C C . ASN A 1 88 ? -2.109 10.508 13.039 1 97.88 88 ASN A C 1
ATOM 716 O O . ASN A 1 88 ? -1.123 11.023 12.516 1 97.88 88 ASN A O 1
ATOM 720 N N . CYS A 1 89 ? -3.207 11.023 12.883 1 98.12 89 CYS A N 1
ATOM 721 C CA . CYS A 1 89 ? -3.531 11.945 11.797 1 98.12 89 CYS A CA 1
ATOM 722 C C . CYS A 1 89 ? -2.781 13.266 11.961 1 98.12 89 CYS A C 1
ATOM 724 O O . CYS A 1 89 ? -2.125 13.727 11.031 1 98.12 89 CYS A O 1
ATOM 726 N N . TYR A 1 90 ? -2.793 13.82 13.148 1 96.75 90 TYR A N 1
ATOM 727 C CA . TYR A 1 90 ? -2.275 15.172 13.328 1 96.75 90 TYR A CA 1
ATOM 728 C C . TYR A 1 90 ? -0.756 15.195 13.219 1 96.75 90 TYR A C 1
ATOM 730 O O . TYR A 1 90 ? -0.191 16.047 12.523 1 96.75 90 TYR A O 1
ATOM 738 N N . PHE A 1 91 ? -0.082 14.258 13.867 1 98.06 91 PHE A N 1
ATOM 739 C CA . PHE A 1 91 ? 1.372 14.312 13.766 1 98.06 91 PHE A CA 1
ATOM 740 C C . PHE A 1 91 ? 1.833 13.898 12.375 1 98.06 91 PHE A C 1
ATOM 742 O O . PHE A 1 91 ? 2.842 14.398 11.875 1 98.06 91 PHE A O 1
ATOM 749 N N . LEU A 1 92 ? 1.118 13.008 11.688 1 98.69 92 LEU A N 1
ATOM 750 C CA . LEU A 1 92 ? 1.45 12.656 10.312 1 98.69 92 LEU A CA 1
ATOM 751 C C . LEU A 1 92 ? 1.285 13.859 9.391 1 98.69 92 LEU A C 1
ATOM 753 O O . LEU A 1 92 ? 2.125 14.102 8.523 1 98.69 92 LEU A O 1
ATOM 757 N N . PHE A 1 93 ? 0.196 14.617 9.641 1 98.69 93 PHE A N 1
ATOM 758 C CA . PHE A 1 93 ? -0.023 15.812 8.836 1 98.69 93 PHE A CA 1
ATOM 759 C C . PHE A 1 93 ? 1.13 16.797 9 1 98.69 93 PHE A C 1
ATOM 761 O O . PHE A 1 93 ? 1.668 17.297 8.016 1 98.69 93 PHE A O 1
ATOM 768 N N . GLU A 1 94 ? 1.46 17.031 10.195 1 98.38 94 GLU A N 1
ATOM 769 C CA . GLU A 1 94 ? 2.51 18.016 10.461 1 98.38 94 GLU A CA 1
ATOM 770 C C . GLU A 1 94 ? 3.834 17.594 9.836 1 98.38 94 GLU A C 1
ATOM 772 O O . GLU A 1 94 ? 4.516 18.391 9.203 1 98.38 94 GLU A O 1
ATOM 777 N N . LEU A 1 95 ? 4.188 16.344 9.961 1 98.62 95 LEU A N 1
ATOM 778 C CA . LEU A 1 95 ? 5.414 15.812 9.375 1 98.62 95 LEU 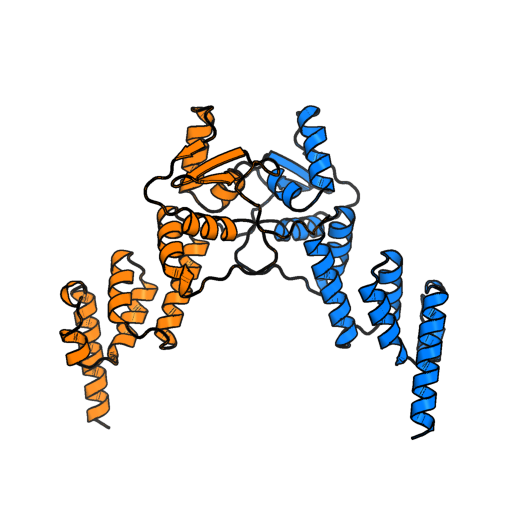A CA 1
ATOM 779 C C . LEU A 1 95 ? 5.352 15.852 7.855 1 98.62 95 LEU A C 1
ATOM 781 O O . LEU A 1 95 ? 6.266 16.359 7.203 1 98.62 95 LEU A O 1
ATOM 785 N N . ALA A 1 96 ? 4.234 15.305 7.324 1 98.62 96 ALA A N 1
ATOM 786 C CA . ALA A 1 96 ? 4.07 15.25 5.871 1 98.62 96 ALA A CA 1
ATOM 787 C C . ALA A 1 96 ? 4.062 16.641 5.266 1 98.62 96 ALA A C 1
ATOM 789 O O . ALA A 1 96 ? 4.625 16.875 4.191 1 98.62 96 ALA A O 1
ATOM 790 N N . HIS A 1 97 ? 3.393 17.547 5.965 1 98 97 HIS A N 1
ATOM 791 C CA . HIS A 1 97 ? 3.361 18.922 5.516 1 98 97 HIS A CA 1
ATOM 792 C C . HIS A 1 97 ? 4.758 19.547 5.527 1 98 97 HIS A C 1
ATOM 794 O O . HIS A 1 97 ? 5.16 20.203 4.566 1 98 97 HIS A O 1
ATOM 800 N N . GLU A 1 98 ? 5.5 19.328 6.578 1 98.06 98 GLU A N 1
ATOM 801 C CA . GLU A 1 98 ? 6.848 19.859 6.715 1 98.06 98 GLU A CA 1
ATOM 802 C C . GLU A 1 98 ? 7.77 19.344 5.617 1 98.06 98 GLU A C 1
ATOM 804 O O . GLU A 1 98 ? 8.562 20.094 5.055 1 98.06 98 GLU A O 1
ATOM 809 N N . TYR A 1 99 ? 7.645 18.094 5.328 1 98.19 99 TYR A N 1
ATOM 810 C CA . TYR A 1 99 ? 8.539 17.484 4.348 1 98.19 99 TYR A CA 1
ATOM 811 C C . TYR A 1 99 ? 7.883 17.438 2.971 1 98.19 99 TYR A C 1
ATOM 813 O O . TYR A 1 99 ? 8.391 16.797 2.055 1 98.19 99 TYR A O 1
ATOM 821 N N . GLN A 1 100 ? 6.781 18.031 2.879 1 98.25 100 GLN A N 1
ATOM 822 C CA . GLN A 1 100 ? 6.062 18.203 1.621 1 98.25 100 GLN A CA 1
ATOM 823 C C . GLN A 1 100 ? 5.758 16.859 0.967 1 98.25 100 GLN A C 1
ATOM 825 O O . GLN A 1 100 ? 6.043 16.656 -0.215 1 98.25 100 GLN A O 1
ATOM 830 N N . ILE A 1 101 ? 5.203 16 1.719 1 98.44 101 ILE A N 1
ATOM 831 C CA . ILE A 1 101 ? 4.68 14.734 1.209 1 98.44 101 ILE A CA 1
ATOM 832 C C . ILE A 1 101 ? 3.184 14.875 0.929 1 98.44 101 ILE A C 1
ATOM 834 O O . ILE A 1 101 ? 2.355 14.633 1.809 1 98.44 101 ILE A O 1
ATOM 838 N N . GLU A 1 102 ? 2.883 15.125 -0.213 1 97.81 102 GLU A N 1
ATOM 839 C CA . GLU A 1 102 ? 1.543 15.562 -0.59 1 97.81 102 GLU A CA 1
ATOM 840 C C . GLU A 1 102 ? 0.516 14.461 -0.36 1 97.81 102 GLU A C 1
ATOM 842 O O . GLU A 1 102 ? -0.567 14.711 0.172 1 97.81 102 GLU A O 1
ATOM 847 N N . ALA A 1 103 ? 0.847 13.258 -0.721 1 97.38 103 ALA A N 1
ATOM 848 C CA . ALA A 1 103 ? -0.113 12.156 -0.643 1 97.38 103 ALA A CA 1
ATOM 849 C C . ALA A 1 103 ? -0.545 11.906 0.799 1 97.38 103 ALA A C 1
ATOM 851 O O . ALA A 1 103 ? -1.733 11.727 1.075 1 97.38 103 ALA A O 1
ATOM 852 N N . ILE A 1 104 ? 0.397 11.883 1.659 1 98.5 104 ILE A N 1
ATOM 853 C CA . ILE A 1 104 ? 0.075 11.656 3.062 1 98.5 104 ILE A CA 1
ATOM 854 C C . ILE A 1 104 ? -0.671 12.867 3.625 1 98.5 104 ILE A C 1
ATOM 856 O O . ILE A 1 104 ? -1.634 12.711 4.383 1 98.5 104 ILE A O 1
ATOM 860 N N . THR A 1 105 ? -0.236 14.062 3.221 1 98.5 105 THR A N 1
ATOM 861 C CA . THR A 1 105 ? -0.93 15.281 3.625 1 98.5 105 THR A CA 1
ATOM 862 C C . THR A 1 105 ? -2.402 15.227 3.229 1 98.5 105 THR A C 1
ATOM 864 O O . THR A 1 105 ? -3.283 15.461 4.059 1 98.5 105 THR A O 1
ATOM 867 N N . GLN A 1 106 ? -2.604 14.859 2.088 1 98.31 106 GLN A N 1
ATOM 868 C CA . GLN A 1 106 ? -3.973 14.828 1.582 1 98.31 106 GLN A CA 1
ATOM 869 C C . GLN A 1 106 ? -4.793 13.75 2.281 1 98.31 106 GLN A C 1
ATOM 871 O O . GLN A 1 106 ? -5.98 13.938 2.549 1 98.31 106 GLN A O 1
ATOM 876 N N . LYS A 1 107 ? -4.148 12.656 2.48 1 98.44 107 LYS A N 1
ATOM 877 C CA . LYS A 1 107 ? -4.848 11.586 3.186 1 98.44 107 LYS A CA 1
ATOM 878 C C . LYS A 1 107 ? -5.277 12.039 4.578 1 98.44 107 LYS A C 1
ATOM 880 O O . LYS A 1 107 ? -6.387 11.734 5.023 1 98.44 107 LYS A O 1
ATOM 885 N N . CYS A 1 108 ? -4.484 12.773 5.242 1 98.62 108 CYS A N 1
ATOM 886 C CA . CYS A 1 108 ? -4.805 13.32 6.555 1 98.62 108 CYS A CA 1
ATOM 887 C C . CYS A 1 108 ? -5.934 14.344 6.461 1 98.62 108 CYS A C 1
ATOM 889 O O . CYS A 1 108 ? -6.875 14.305 7.254 1 98.62 108 CYS A O 1
ATOM 891 N N . VAL A 1 109 ? -5.828 15.219 5.484 1 98.62 109 VAL A N 1
ATOM 892 C CA . VAL A 1 10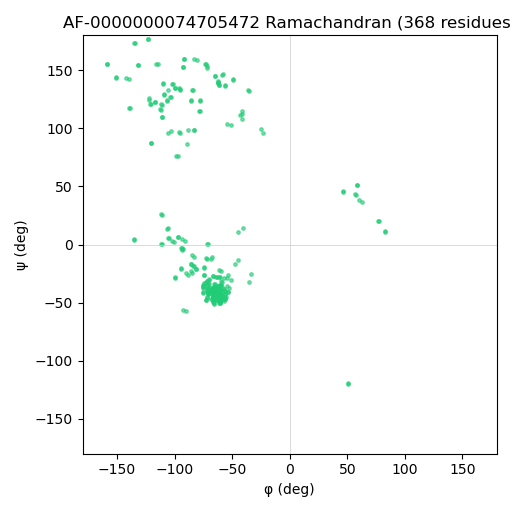9 ? -6.848 16.234 5.297 1 98.62 109 VAL A CA 1
ATOM 893 C C . VAL A 1 109 ? -8.203 15.586 5.039 1 98.62 109 VAL A C 1
ATOM 895 O O . VAL A 1 109 ? -9.211 15.969 5.633 1 98.62 109 VAL A O 1
ATOM 898 N N . ASN A 1 110 ? -8.195 14.594 4.27 1 98.31 110 ASN A N 1
ATOM 899 C CA . ASN A 1 110 ? -9.438 13.891 3.955 1 98.31 110 ASN A CA 1
ATOM 900 C C . ASN A 1 110 ? -10.062 13.273 5.203 1 98.31 110 ASN A C 1
ATOM 902 O O . ASN A 1 110 ? -11.281 13.281 5.359 1 98.31 110 ASN A O 1
ATOM 906 N N . LEU A 1 111 ? -9.25 12.75 5.977 1 98.31 111 LEU A N 1
ATOM 907 C CA . LEU A 1 111 ? -9.773 12.188 7.219 1 98.31 111 LEU A CA 1
ATOM 908 C C . LEU A 1 111 ? -10.367 13.281 8.102 1 98.31 111 LEU A C 1
ATOM 910 O O . LEU A 1 111 ? -11.461 13.117 8.648 1 98.31 111 LEU A O 1
ATOM 914 N N . MET A 1 112 ? -9.68 14.359 8.195 1 98.25 112 MET A N 1
ATOM 915 C CA . MET A 1 112 ? -10.164 15.461 9.016 1 98.25 112 MET A CA 1
ATOM 916 C C . MET A 1 112 ? -11.5 15.984 8.508 1 98.25 112 MET A C 1
ATOM 918 O O . MET A 1 112 ? -12.422 16.219 9.289 1 98.25 112 MET A O 1
ATOM 922 N N . VAL A 1 113 ? -11.57 16.109 7.25 1 98.12 113 VAL A N 1
ATOM 923 C CA . VAL A 1 113 ? -12.805 16.578 6.637 1 98.12 113 VAL A CA 1
ATOM 924 C C . VAL A 1 113 ? -13.938 15.586 6.93 1 98.12 113 VAL A C 1
ATOM 926 O O . VAL A 1 113 ? -15.031 15.992 7.312 1 98.12 113 VAL A O 1
ATOM 929 N N . SER A 1 114 ? -13.617 14.352 6.785 1 97.81 114 SER A N 1
ATOM 930 C CA . SER A 1 114 ? -14.641 13.336 7.016 1 97.81 114 SER A CA 1
ATOM 931 C C . SER A 1 114 ? -15.078 13.312 8.477 1 97.81 114 SER A C 1
ATOM 933 O O . SER A 1 114 ? -16.25 13.062 8.773 1 97.81 114 SER A O 1
ATOM 935 N N . MET A 1 115 ? -14.172 13.523 9.352 1 96.94 115 MET A N 1
ATOM 936 C CA . MET A 1 115 ? -14.484 13.539 10.773 1 96.94 115 MET A CA 1
ATOM 937 C C . MET A 1 115 ? -15.461 14.664 11.109 1 96.94 115 MET A C 1
ATOM 939 O O . MET A 1 115 ? -16.344 14.492 11.953 1 96.94 115 MET A O 1
ATOM 943 N N . ILE A 1 116 ? -15.359 15.773 10.461 1 96.69 116 ILE A N 1
ATOM 944 C CA . ILE A 1 116 ? -16.234 16.906 10.664 1 96.69 116 ILE A CA 1
ATOM 945 C C . ILE A 1 116 ? -17.594 16.641 10.016 1 96.69 116 ILE A C 1
ATOM 947 O O . ILE A 1 116 ? -18.641 16.844 10.641 1 96.69 116 ILE A O 1
ATOM 951 N N . LYS A 1 117 ? -17.531 16.062 8.859 1 95.19 117 LYS A N 1
ATOM 952 C CA . LYS A 1 117 ? -18.75 15.773 8.102 1 95.19 117 LYS A CA 1
ATOM 953 C C . LYS A 1 117 ? -19.625 14.766 8.836 1 95.19 117 LYS A C 1
ATOM 955 O O . LYS A 1 117 ? -20.844 14.93 8.906 1 95.19 117 LYS A O 1
ATOM 960 N N . ASP A 1 118 ? -18.984 13.812 9.398 1 95.5 118 ASP A N 1
ATOM 961 C CA . ASP A 1 118 ? -19.719 12.711 10.023 1 95.5 118 ASP A CA 1
ATOM 962 C C . ASP A 1 118 ? -19.938 12.984 11.508 1 95.5 118 ASP A C 1
ATOM 964 O O . ASP A 1 118 ? -20.391 12.094 12.242 1 95.5 118 ASP A O 1
ATOM 968 N N . ARG A 1 119 ? -19.562 14.102 11.953 1 92.38 119 ARG A N 1
ATOM 969 C CA . ARG A 1 119 ? -19.766 14.555 13.328 1 92.38 119 ARG A CA 1
ATOM 970 C C . ARG A 1 119 ? -19.078 13.633 14.32 1 92.38 119 ARG A C 1
ATOM 972 O O . ARG A 1 119 ? -19.641 13.297 15.359 1 92.38 119 ARG A O 1
ATOM 979 N N . ARG A 1 120 ? -17.906 13.203 13.883 1 91.69 120 ARG A N 1
ATOM 980 C CA . ARG A 1 120 ? -17.078 12.367 14.742 1 91.69 120 ARG A CA 1
ATOM 981 C C . ARG A 1 120 ? -16.094 13.219 15.523 1 91.69 120 ARG A C 1
ATOM 983 O O . ARG A 1 120 ? -15.32 12.695 16.344 1 91.69 120 ARG A O 1
ATOM 990 N N . GLU A 1 121 ? -16.094 14.414 15.25 1 89.44 121 GLU A N 1
ATOM 991 C CA . GLU A 1 121 ? -15.305 15.414 15.961 1 89.44 121 GLU A CA 1
ATOM 992 C C . GLU A 1 121 ? -16.188 16.516 16.547 1 89.44 121 GLU A C 1
ATOM 994 O O . GLU A 1 121 ? -16.891 17.203 15.805 1 89.44 121 GLU A O 1
ATOM 999 N N . ASP A 1 122 ? -16.078 16.719 17.797 1 88.88 122 ASP A N 1
ATOM 1000 C CA . ASP A 1 122 ? -16.984 17.641 18.484 1 88.88 122 ASP A CA 1
ATOM 1001 C C . ASP A 1 122 ? -16.453 19.062 18.453 1 88.88 122 ASP A C 1
ATOM 1003 O O . ASP A 1 122 ? -17.234 20.031 18.547 1 88.88 122 ASP A O 1
ATOM 1007 N N . ASP A 1 123 ? -15.203 19.219 18.344 1 94.19 123 ASP A N 1
ATOM 1008 C CA . ASP A 1 123 ? -14.602 20.547 18.406 1 94.19 123 ASP A CA 1
ATOM 1009 C C . ASP A 1 123 ? -14.359 21.094 17 1 94.19 123 ASP A C 1
ATOM 1011 O O . ASP A 1 123 ? -13.203 21.266 16.594 1 94.19 123 ASP A O 1
ATOM 1015 N N . VAL A 1 124 ? -15.414 21.531 16.391 1 96.81 124 VAL A N 1
ATOM 1016 C CA . VAL A 1 124 ? -15.375 22.031 15.023 1 96.81 124 VAL A CA 1
ATOM 1017 C C . VAL A 1 124 ? -14.547 23.312 14.969 1 96.81 124 VAL A C 1
ATOM 1019 O O . VAL A 1 124 ? -13.781 23.531 14.023 1 96.81 124 VAL A O 1
ATOM 1022 N N . LEU A 1 125 ? -14.664 24.125 16 1 97.5 125 LEU A N 1
ATOM 1023 C CA . LEU A 1 125 ? -13.945 25.391 16 1 97.5 125 LEU A CA 1
ATOM 1024 C C . LEU A 1 125 ? -12.453 25.172 16.188 1 97.5 125 LEU A C 1
ATOM 1026 O O . LEU A 1 125 ? -11.633 25.859 15.57 1 97.5 125 LEU A O 1
ATOM 1030 N N . GLY A 1 126 ? -12.117 24.266 17.031 1 97 126 GLY A N 1
ATOM 1031 C CA . GLY A 1 126 ? -10.719 23.891 17.141 1 97 126 GLY A CA 1
ATOM 1032 C C . GLY A 1 126 ? -10.109 23.438 15.836 1 97 126 GLY A C 1
ATOM 1033 O O . GLY A 1 126 ? -8.984 23.812 15.5 1 97 126 GLY A O 1
ATOM 1034 N N . MET A 1 127 ? -10.836 22.656 15.102 1 97.56 127 MET A N 1
ATOM 1035 C CA . MET A 1 127 ? -10.383 22.172 13.797 1 97.56 127 MET A CA 1
ATOM 1036 C C . MET A 1 127 ? -10.266 23.328 12.805 1 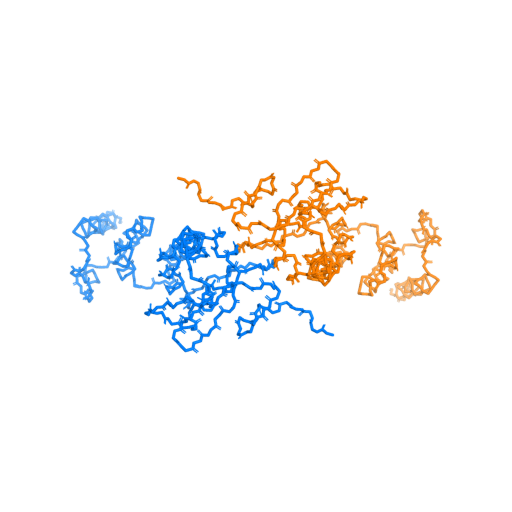97.56 127 MET A C 1
ATOM 1038 O O . MET A 1 127 ? -9.344 23.344 11.984 1 97.56 127 MET A O 1
ATOM 1042 N N . LEU A 1 128 ? -11.172 24.234 12.914 1 98.19 128 LEU A N 1
ATOM 1043 C CA . LEU A 1 128 ? -11.133 25.406 12.047 1 98.19 128 LEU A CA 1
ATOM 1044 C C . LEU A 1 128 ? -9.844 26.188 12.258 1 98.19 128 LEU A C 1
ATOM 1046 O O . LEU A 1 128 ? -9.188 26.594 11.289 1 98.19 128 LEU A O 1
ATOM 1050 N N . ILE A 1 129 ? -9.508 26.375 13.484 1 98.06 129 ILE A N 1
ATOM 1051 C CA . ILE A 1 129 ? -8.312 27.125 13.82 1 98.06 129 ILE A CA 1
ATOM 1052 C C . ILE A 1 129 ? -7.078 26.406 13.273 1 98.06 129 ILE A C 1
ATOM 1054 O O . ILE A 1 129 ? -6.184 27.047 12.703 1 98.06 129 ILE A O 1
ATOM 1058 N N . TYR A 1 130 ? -7.074 25.125 13.461 1 96.81 130 TYR A N 1
ATOM 1059 C CA . TYR A 1 130 ? -6 24.297 12.922 1 96.81 130 TYR A CA 1
ATOM 1060 C C . TYR A 1 130 ? -5.918 24.438 11.406 1 96.81 130 TYR A C 1
ATOM 1062 O O . TYR A 1 130 ? -4.832 24.609 10.852 1 96.81 130 TYR A O 1
ATOM 1070 N N . ALA A 1 131 ? -7 24.375 10.727 1 98.19 131 ALA A N 1
ATOM 1071 C CA . ALA A 1 131 ? -7.086 24.484 9.273 1 98.19 131 ALA A CA 1
ATOM 1072 C C . ALA A 1 131 ? -6.586 25.844 8.797 1 98.19 131 ALA A C 1
ATOM 1074 O O . ALA A 1 131 ? -5.898 25.922 7.773 1 98.19 131 ALA A O 1
ATOM 1075 N N . GLN A 1 132 ? -6.941 26.859 9.531 1 98.19 132 GLN A N 1
ATOM 1076 C CA . GLN A 1 132 ? -6.508 28.219 9.195 1 98.19 132 GLN A CA 1
ATOM 1077 C C . GLN A 1 132 ? -4.996 28.344 9.32 1 98.19 132 GLN A C 1
ATOM 1079 O O . GLN A 1 132 ? -4.352 28.969 8.469 1 98.19 132 GLN A O 1
ATOM 1084 N N . LYS A 1 133 ? -4.488 27.781 10.336 1 97.12 133 LYS A N 1
ATOM 1085 C CA . LYS A 1 133 ? -3.053 27.828 10.586 1 97.12 133 LYS A CA 1
ATOM 1086 C C . LYS A 1 133 ? -2.264 27.281 9.406 1 97.12 133 LYS A C 1
ATOM 1088 O O . LYS A 1 133 ? -1.23 27.844 9.023 1 97.12 133 LYS A O 1
ATOM 1093 N N . TYR A 1 134 ? -2.781 26.203 8.828 1 97.25 134 TYR A N 1
ATOM 1094 C CA . TYR A 1 134 ? -2.068 25.531 7.746 1 97.25 134 TYR A CA 1
ATOM 1095 C C . TYR A 1 134 ? -2.709 25.844 6.398 1 97.25 134 TYR A C 1
ATOM 1097 O O . TYR A 1 134 ? -2.354 25.234 5.383 1 97.25 134 TYR A O 1
ATOM 1105 N N . GLN A 1 135 ? -3.68 26.719 6.422 1 97.12 135 GLN A N 1
ATOM 1106 C CA . GLN A 1 135 ? -4.34 27.219 5.219 1 97.12 135 GLN A CA 1
ATOM 1107 C C . GLN A 1 135 ? -4.926 26.078 4.398 1 97.12 135 GLN A C 1
ATOM 1109 O O . GLN A 1 135 ? -4.742 26.016 3.182 1 97.12 135 GLN A O 1
ATOM 1114 N N . ILE A 1 136 ? -5.543 25.156 5.043 1 98.19 136 ILE A N 1
ATOM 1115 C CA . ILE A 1 136 ? -6.211 24.031 4.387 1 98.19 136 ILE A CA 1
ATOM 1116 C C . ILE A 1 136 ? -7.609 24.453 3.941 1 98.19 136 ILE A C 1
ATOM 1118 O O . ILE A 1 136 ? -8.578 24.328 4.699 1 98.19 136 ILE A O 1
ATOM 1122 N N . LYS A 1 137 ? -7.777 24.781 2.793 1 97.94 137 LYS A N 1
ATOM 1123 C CA . LYS A 1 137 ? -8.984 25.438 2.293 1 97.94 137 LYS A CA 1
ATOM 1124 C C . LYS A 1 137 ? -10.203 24.531 2.434 1 97.94 137 LYS A C 1
ATOM 1126 O O . LYS A 1 137 ? -11.25 24.969 2.914 1 97.94 137 LYS A O 1
ATOM 1131 N N . SER A 1 138 ? -10.047 23.312 2.018 1 98.06 138 SER A N 1
ATOM 1132 C CA . SER A 1 138 ? -11.18 22.391 2.047 1 98.06 138 SER A CA 1
ATOM 1133 C C . SER A 1 138 ? -11.672 22.172 3.473 1 98.06 138 SER A C 1
ATOM 1135 O O . SER A 1 138 ? -12.883 22.109 3.709 1 98.06 138 SER A O 1
ATOM 1137 N N . LEU A 1 139 ? -10.742 22.078 4.34 1 98.44 139 LEU A N 1
ATOM 1138 C CA . LEU A 1 139 ? -11.094 21.859 5.738 1 98.44 139 LEU A CA 1
ATOM 1139 C C . LEU A 1 139 ? -11.703 23.109 6.352 1 98.44 139 LEU A C 1
ATOM 1141 O O . LEU A 1 139 ? -12.633 23.031 7.156 1 98.44 139 LEU A O 1
ATOM 1145 N N . ILE A 1 140 ? -11.227 24.25 5.961 1 98.44 140 ILE A N 1
ATOM 1146 C CA . ILE A 1 140 ? -11.789 25.516 6.422 1 98.44 140 ILE A CA 1
ATOM 1147 C C . ILE A 1 140 ? -13.25 25.609 6.004 1 98.44 140 ILE A C 1
ATOM 1149 O O . ILE A 1 140 ? -14.125 25.859 6.84 1 98.44 140 ILE A O 1
ATOM 1153 N N . SER A 1 141 ? -13.453 25.359 4.82 1 98.12 141 SER A N 1
ATOM 1154 C CA . SER A 1 141 ? -14.812 25.438 4.293 1 98.12 141 SER A CA 1
ATOM 1155 C C . SER A 1 141 ? -15.742 24.469 5.012 1 98.12 141 SER A C 1
ATOM 1157 O O . SER A 1 141 ? -16.859 24.828 5.383 1 98.12 141 SER A O 1
ATOM 1159 N N . LYS A 1 142 ? -15.258 23.297 5.18 1 98.19 142 LYS A N 1
ATOM 1160 C CA . LYS A 1 142 ? -16.094 22.281 5.82 1 98.19 142 LYS A CA 1
ATOM 1161 C C . LYS A 1 142 ? -16.391 22.656 7.27 1 98.19 142 LYS A C 1
ATOM 1163 O O . LYS A 1 142 ? -17.516 22.484 7.746 1 98.19 142 LYS A O 1
ATOM 1168 N N . CYS A 1 143 ? -15.484 23.188 7.961 1 98.19 143 CYS A N 1
ATOM 1169 C CA . CYS A 1 143 ? -15.664 23.594 9.344 1 98.19 143 CYS A CA 1
ATOM 1170 C C . CYS A 1 143 ? -16.656 24.734 9.453 1 98.19 143 CYS A C 1
ATOM 1172 O O . CYS A 1 143 ? -17.531 24.734 10.312 1 98.19 143 CYS A O 1
ATOM 1174 N N . ILE A 1 144 ? -16.484 25.656 8.539 1 97.88 144 ILE A N 1
ATOM 1175 C CA . ILE A 1 144 ? -17.391 26.797 8.547 1 97.88 144 ILE A CA 1
ATOM 1176 C C . ILE A 1 144 ? -18.828 26.312 8.32 1 97.88 144 ILE A C 1
ATOM 1178 O O . ILE A 1 144 ? -19.75 26.734 9.016 1 97.88 144 ILE A O 1
ATOM 1182 N N . PHE A 1 145 ? -18.969 25.484 7.441 1 97.25 145 PHE A N 1
ATOM 1183 C CA . PHE A 1 145 ? -20.297 24.953 7.121 1 97.25 145 PHE A CA 1
ATOM 1184 C C . PHE A 1 145 ? -20.906 24.25 8.328 1 97.25 145 PHE A C 1
ATOM 1186 O O . PHE A 1 145 ? -22.062 24.484 8.664 1 97.25 145 PHE A O 1
ATOM 1193 N N . GLU A 1 146 ? -20.172 23.438 8.969 1 96.88 146 GLU A N 1
ATOM 1194 C CA . GLU A 1 146 ? -20.703 22.641 10.07 1 96.88 146 GLU A CA 1
ATOM 1195 C C . GLU A 1 146 ? -20.906 23.5 11.32 1 96.88 146 GLU A C 1
ATOM 1197 O O . GLU A 1 146 ? -21.75 23.188 12.164 1 96.88 146 GLU A O 1
ATOM 1202 N N . ALA A 1 147 ? -20.172 24.516 11.422 1 96.56 147 ALA A N 1
ATOM 1203 C CA . ALA A 1 147 ? -20.266 25.406 12.57 1 96.56 147 ALA A CA 1
ATOM 1204 C C . ALA A 1 147 ? -21.594 26.156 12.57 1 96.56 147 ALA A C 1
ATOM 1206 O O . ALA A 1 147 ? -21.984 26.75 13.578 1 96.56 147 ALA A O 1
ATOM 1207 N N . ARG A 1 148 ? -22.266 26.094 11.5 1 93.94 148 ARG A N 1
ATOM 1208 C CA . ARG A 1 148 ? -23.562 26.734 11.398 1 93.94 148 ARG A CA 1
ATOM 1209 C C . ARG A 1 148 ? -24.531 26.188 12.438 1 93.94 148 ARG A C 1
ATOM 1211 O O . ARG A 1 148 ? -25.547 26.828 12.758 1 93.94 148 ARG A O 1
ATOM 1218 N N . ARG A 1 149 ? -24.25 25.062 12.867 1 94.25 149 ARG A N 1
ATOM 1219 C CA . ARG A 1 149 ? -25.156 24.375 13.789 1 94.25 149 ARG A CA 1
ATOM 1220 C C . ARG A 1 149 ? -24.922 24.828 15.227 1 94.25 149 ARG A C 1
ATOM 1222 O O . ARG A 1 149 ? -25.703 24.5 16.125 1 94.25 149 ARG A O 1
ATOM 1229 N N . LEU A 1 150 ? -23.906 25.531 15.5 1 95.31 150 LEU A N 1
ATOM 1230 C CA . LEU A 1 150 ? -23.531 25.938 16.844 1 95.31 150 LEU A CA 1
ATOM 1231 C C . LEU A 1 150 ? -24.484 27 17.375 1 95.31 150 LEU A C 1
ATOM 1233 O O . LEU A 1 150 ? -25.125 27.719 16.609 1 95.31 150 LEU A O 1
ATOM 1237 N N . THR A 1 151 ? -24.625 27.031 18.672 1 94.44 151 THR A N 1
ATOM 1238 C CA . THR A 1 151 ? -25.297 28.141 19.328 1 94.44 151 THR A CA 1
ATOM 1239 C C . THR A 1 151 ? -24.375 29.344 19.484 1 94.44 151 THR A C 1
ATOM 1241 O O . THR A 1 151 ? -23.156 29.203 19.344 1 94.44 151 THR A O 1
ATOM 1244 N N . LEU A 1 152 ? -25.031 30.5 19.656 1 94.19 152 LEU A N 1
ATOM 1245 C CA . LEU A 1 152 ? -24.25 31.688 19.922 1 94.19 152 LEU A CA 1
ATOM 1246 C C . LEU A 1 152 ? -23.312 31.484 21.109 1 94.19 152 LEU A C 1
ATOM 1248 O O . LEU A 1 152 ? -22.156 31.922 21.094 1 94.19 152 LEU A O 1
ATOM 1252 N N . GLU A 1 153 ? -23.812 30.828 22.141 1 95.31 153 GLU A N 1
ATOM 1253 C CA . GLU A 1 153 ? -23.016 30.562 23.328 1 95.31 153 GLU A CA 1
ATOM 1254 C C . GLU A 1 153 ? -21.797 29.703 23 1 95.31 153 GLU A C 1
ATOM 1256 O O . GLU A 1 153 ? -20.688 29.984 23.453 1 95.31 153 GLU A O 1
ATOM 1261 N N . GLU A 1 154 ? -22 28.641 22.234 1 95.25 154 GLU A N 1
ATOM 1262 C CA . GLU A 1 154 ? -20.906 27.766 21.844 1 95.25 154 GLU A CA 1
ATOM 1263 C C . GLU A 1 154 ? -19.859 28.516 21.031 1 95.25 154 GLU A C 1
ATOM 1265 O O . GLU A 1 154 ? -18.656 28.281 21.188 1 95.25 154 GLU A O 1
ATOM 1270 N N . LEU A 1 155 ? -20.281 29.422 20.156 1 96.25 155 LEU A N 1
ATOM 1271 C CA . LEU A 1 155 ? -19.391 30.203 19.312 1 96.25 155 LEU A CA 1
ATOM 1272 C C . LEU A 1 155 ? -18.609 31.234 20.125 1 96.25 155 LEU A C 1
ATOM 1274 O O . LEU A 1 155 ? -17.391 31.344 19.984 1 96.25 155 LEU A O 1
ATOM 1278 N N . THR A 1 156 ? -19.297 31.891 21.078 1 95.44 156 THR A N 1
ATOM 1279 C CA . THR A 1 156 ? -18.703 33 21.781 1 95.44 156 THR A CA 1
ATOM 1280 C C . THR A 1 156 ? -17.859 32.531 22.953 1 95.44 156 THR A C 1
ATOM 1282 O O . THR A 1 156 ? -16.875 33.188 23.328 1 95.44 156 THR A O 1
ATOM 1285 N N . ASN A 1 157 ? -18.109 31.375 23.5 1 95 157 ASN A N 1
ATOM 1286 C CA . ASN A 1 157 ? -17.453 30.906 24.703 1 95 157 ASN A CA 1
ATOM 1287 C C . ASN A 1 157 ? -16.328 29.922 24.406 1 95 157 ASN A C 1
ATOM 1289 O O . ASN A 1 157 ? -15.664 29.422 25.312 1 95 157 ASN A O 1
ATOM 1293 N N . HIS A 1 158 ? -16.109 29.703 23.188 1 94.88 158 HIS A N 1
ATOM 1294 C CA . HIS A 1 158 ? -15.031 28.797 22.844 1 94.88 158 HIS A CA 1
ATOM 1295 C C . HIS A 1 158 ? -13.688 29.328 23.344 1 94.88 158 HIS A C 1
ATOM 1297 O O . HIS A 1 158 ? -13.391 30.516 23.203 1 94.88 158 HIS A O 1
ATOM 1303 N N . GLU A 1 159 ? -12.906 28.484 23.875 1 94.69 159 GLU A N 1
ATOM 1304 C CA . GLU A 1 159 ? -11.656 28.844 24.531 1 94.69 159 GLU A CA 1
ATOM 1305 C C . GLU A 1 159 ? -10.703 29.547 23.562 1 94.69 159 GLU A C 1
ATOM 1307 O O . GLU A 1 159 ? -9.945 30.422 23.953 1 94.69 159 GLU A O 1
ATOM 1312 N N . MET A 1 160 ? -10.781 29.188 22.266 1 94.56 160 MET A N 1
ATOM 1313 C CA . MET A 1 160 ? -9.852 29.75 21.281 1 94.56 160 MET A CA 1
ATOM 1314 C C . MET A 1 160 ? -10.578 30.688 20.328 1 94.56 160 MET A C 1
ATOM 1316 O O . MET A 1 160 ? -10.133 30.875 19.188 1 94.56 160 MET A O 1
ATOM 1320 N N . ARG A 1 161 ? -11.602 31.234 20.719 1 94.62 161 ARG A N 1
ATOM 1321 C CA . ARG A 1 161 ? -12.438 32.094 19.875 1 94.62 161 ARG A CA 1
ATOM 1322 C C . ARG A 1 161 ? -11.617 33.188 19.219 1 94.62 161 ARG A C 1
ATOM 1324 O O . ARG A 1 161 ? -11.82 33.5 18.047 1 94.62 161 ARG A O 1
ATOM 1331 N N . ASP A 1 162 ? -10.664 33.719 19.906 1 95.75 162 ASP A N 1
ATOM 1332 C CA . ASP A 1 162 ? -9.891 34.875 19.453 1 95.75 162 ASP A CA 1
ATOM 1333 C C . ASP A 1 162 ? -8.945 34.469 18.312 1 95.75 162 ASP A C 1
ATOM 1335 O O . ASP A 1 162 ? -8.406 35.344 17.625 1 95.75 162 ASP A O 1
ATOM 1339 N N . GLN A 1 163 ? -8.805 33.219 18.125 1 97.44 163 GLN A N 1
ATOM 1340 C CA . GLN A 1 163 ? -7.902 32.75 17.078 1 97.44 163 GLN A CA 1
ATOM 1341 C C . GLN A 1 163 ? -8.656 32.5 15.773 1 97.44 163 GLN A C 1
ATOM 1343 O O . GLN A 1 163 ? -8.039 32.188 14.75 1 97.44 163 GLN A O 1
ATOM 1348 N N . ILE A 1 164 ? -9.891 32.656 15.781 1 97.94 164 ILE A N 1
ATOM 1349 C CA . ILE A 1 164 ? -10.688 32.5 14.578 1 97.94 164 ILE A CA 1
ATOM 1350 C C . ILE A 1 164 ? -10.555 33.75 13.695 1 97.94 164 ILE A C 1
ATOM 1352 O O . ILE A 1 164 ? -10.75 34.875 14.164 1 97.94 164 ILE A O 1
ATOM 1356 N N . GLU A 1 165 ? -10.164 33.531 12.539 1 97.81 165 GLU A N 1
ATOM 1357 C CA . GLU A 1 165 ? -10.039 34.656 11.609 1 97.81 165 GLU A CA 1
ATOM 1358 C C . GLU A 1 165 ? -11.367 35.375 11.438 1 97.81 165 GLU A C 1
ATOM 1360 O O . GLU A 1 165 ? -12.422 34.75 11.391 1 97.81 165 GLU A O 1
ATOM 1365 N N . ALA A 1 166 ? -11.234 36.656 11.25 1 96.75 166 ALA A N 1
ATOM 1366 C CA . ALA A 1 166 ? -12.406 37.5 11.188 1 96.75 166 ALA A CA 1
ATOM 1367 C C . ALA A 1 166 ? -13.352 37.062 10.078 1 96.75 166 ALA A C 1
ATOM 1369 O O . ALA A 1 166 ? -14.562 36.969 10.281 1 96.75 166 ALA A O 1
ATOM 1370 N N . ASN A 1 167 ? -12.82 36.812 8.961 1 97.12 167 ASN A N 1
ATOM 1371 C CA . ASN A 1 167 ? -13.648 36.438 7.824 1 97.12 167 ASN A CA 1
ATOM 1372 C C . ASN A 1 167 ? -14.391 35.125 8.102 1 97.12 167 ASN A C 1
ATOM 1374 O O . ASN A 1 167 ? -15.562 35 7.738 1 97.12 167 ASN A O 1
ATOM 1378 N N . SER A 1 168 ? -13.742 34.188 8.703 1 97.94 168 SER A N 1
ATOM 1379 C CA . SER A 1 168 ? -14.375 32.906 9.039 1 97.94 168 SER A CA 1
ATOM 1380 C C . SER A 1 168 ? -15.461 33.094 10.094 1 97.94 168 SER A C 1
ATOM 1382 O O . SER A 1 168 ? -16.531 32.5 9.992 1 97.94 168 SER A O 1
ATOM 1384 N N . TYR A 1 169 ? -15.195 33.906 11.055 1 96.88 169 TYR A N 1
ATOM 1385 C CA . TYR A 1 169 ? -16.172 34.188 12.102 1 96.88 169 TYR A CA 1
ATOM 1386 C C . TYR A 1 169 ? -17.453 34.781 11.516 1 96.88 169 TYR A C 1
ATOM 1388 O O . TYR A 1 169 ? -18.547 34.375 11.883 1 96.88 169 TYR A O 1
ATOM 1396 N N . VAL A 1 170 ? -17.281 35.719 10.625 1 97 170 VAL A N 1
ATOM 1397 C CA . VAL A 1 170 ? -18.422 36.375 9.977 1 97 170 VAL A CA 1
ATOM 1398 C C . VAL A 1 170 ? -19.25 35.344 9.219 1 97 170 VAL A C 1
ATOM 1400 O O . VAL A 1 170 ? -20.469 35.312 9.32 1 97 170 VAL A O 1
ATOM 1403 N N . GLN A 1 171 ? -18.562 34.531 8.516 1 97.75 171 GLN A N 1
ATOM 1404 C CA . GLN A 1 171 ? -19.266 33.5 7.738 1 97.75 171 GLN A CA 1
ATOM 1405 C C . GLN A 1 171 ? -20.047 32.562 8.648 1 97.75 171 GLN A C 1
ATOM 1407 O O . GLN A 1 171 ? -21.188 32.219 8.344 1 97.75 171 GLN A O 1
ATOM 1412 N N . ILE A 1 172 ? -19.453 32.156 9.688 1 97.88 172 ILE A N 1
ATOM 1413 C CA . ILE A 1 172 ? -20.109 31.281 10.641 1 97.88 172 ILE A CA 1
ATOM 1414 C C . ILE A 1 172 ? -21.344 31.984 11.219 1 97.88 172 ILE A C 1
ATOM 1416 O O . ILE A 1 172 ? -22.438 31.406 11.242 1 97.88 172 ILE A O 1
ATOM 1420 N N . ALA A 1 173 ? -21.188 33.188 11.68 1 96.56 173 ALA A N 1
ATOM 1421 C CA . ALA A 1 173 ? -22.281 33.938 12.281 1 96.56 173 ALA A CA 1
ATOM 1422 C C . ALA A 1 173 ? -23.438 34.094 11.305 1 96.56 173 ALA A C 1
ATOM 1424 O O . ALA A 1 173 ? -24.609 33.906 11.68 1 96.56 173 ALA A O 1
ATOM 1425 N N . GLU A 1 174 ? -23.109 34.438 10.109 1 96.62 174 GLU A N 1
ATOM 1426 C CA . GLU A 1 174 ? -24.141 34.594 9.086 1 96.62 174 GLU A CA 1
ATOM 1427 C C . GLU A 1 174 ? -24.906 33.281 8.852 1 96.62 174 GLU A C 1
ATOM 1429 O O . GLU A 1 174 ? -26.125 33.312 8.68 1 96.62 174 GLU A O 1
ATOM 1434 N N . ARG A 1 175 ? -24.234 32.281 8.828 1 95.5 175 ARG A N 1
ATOM 1435 C CA . ARG A 1 175 ? -24.859 30.984 8.586 1 95.5 175 ARG A CA 1
ATOM 1436 C C . ARG A 1 175 ? -25.734 30.562 9.766 1 95.5 175 ARG A C 1
ATOM 1438 O O . ARG A 1 175 ? -26.766 29.922 9.586 1 95.5 175 ARG A O 1
ATOM 1445 N N . ILE A 1 176 ? -25.297 30.844 10.953 1 95.12 176 ILE A N 1
ATOM 1446 C CA . ILE A 1 176 ? -26.078 30.562 12.148 1 95.12 176 ILE A CA 1
ATOM 1447 C C . ILE A 1 176 ? -27.375 31.359 12.102 1 95.12 176 ILE A C 1
ATOM 1449 O O . ILE A 1 176 ? -28.453 30.828 12.367 1 95.12 176 ILE A O 1
ATOM 1453 N N . ILE A 1 177 ? -27.25 32.625 11.727 1 95.88 177 ILE A N 1
ATOM 1454 C CA . ILE A 1 177 ? -28.406 33.5 11.609 1 95.88 177 ILE A CA 1
ATOM 1455 C C . ILE A 1 177 ? -29.375 32.938 10.578 1 95.88 177 ILE A C 1
ATOM 1457 O O . ILE A 1 177 ? -30.578 32.844 10.828 1 95.88 177 ILE A O 1
ATOM 1461 N N . GLN A 1 178 ? -28.812 32.625 9.438 1 95.19 178 GLN A N 1
ATOM 1462 C CA . GLN A 1 178 ? -29.641 32.062 8.375 1 95.19 178 GLN A CA 1
ATOM 1463 C C . GLN A 1 178 ? -30.391 30.812 8.844 1 95.19 178 GLN A C 1
ATOM 1465 O O . GLN A 1 178 ? -31.578 30.656 8.555 1 95.19 178 GLN A O 1
ATOM 1470 N N . ARG A 1 179 ? -29.734 29.953 9.508 1 93.81 179 ARG A N 1
ATOM 1471 C CA . ARG A 1 179 ? -30.344 28.734 10.023 1 93.81 179 ARG A CA 1
ATOM 1472 C C . ARG A 1 179 ? -31.469 29.062 11 1 93.81 179 ARG A C 1
ATOM 1474 O O . ARG A 1 179 ? -32.531 28.453 10.93 1 93.81 179 ARG A O 1
ATOM 1481 N N . LEU A 1 180 ? -31.25 29.984 11.891 1 93.94 180 LEU A N 1
ATOM 1482 C CA . LEU A 1 180 ? -32.219 30.359 12.898 1 93.94 180 LEU A CA 1
ATOM 1483 C C . LEU A 1 180 ? -33.438 31.031 12.258 1 93.94 180 LEU A C 1
ATOM 1485 O O . LEU A 1 180 ? -34.594 30.812 12.688 1 93.94 180 LEU A O 1
ATOM 1489 N N . GLU A 1 181 ? -33.188 31.812 11.234 1 94.38 181 GLU A N 1
ATOM 1490 C CA . GLU A 1 181 ? -34.281 32.469 10.516 1 94.38 181 GLU A CA 1
ATOM 1491 C C . GLU A 1 181 ? -35.156 31.469 9.781 1 94.38 181 GLU A C 1
ATOM 1493 O O . GLU A 1 181 ? -36.375 31.594 9.742 1 94.38 181 GLU A O 1
ATOM 1498 N N . LYS A 1 182 ? -34.531 30.516 9.195 1 91.81 182 LYS A N 1
ATOM 1499 C CA . LYS A 1 182 ? -35.25 29.469 8.477 1 91.81 182 LYS A CA 1
ATOM 1500 C C . LYS A 1 182 ? -36.094 28.625 9.43 1 91.81 182 LYS A C 1
ATOM 1502 O O . LYS A 1 182 ? -37.219 28.25 9.102 1 91.81 182 LYS A O 1
ATOM 1507 N N . ASN A 1 183 ? -35.594 28.438 10.617 1 90.44 183 ASN A N 1
ATOM 1508 C CA . ASN A 1 183 ? -36.312 27.656 11.617 1 90.44 183 ASN A CA 1
ATOM 1509 C C . ASN A 1 183 ? -37.5 28.438 12.203 1 90.44 183 ASN A C 1
ATOM 1511 O O . ASN A 1 183 ? -38.5 27.844 12.625 1 90.44 183 ASN A O 1
ATOM 1515 N N . ALA A 1 184 ? -37.375 29.703 12.305 1 89.5 184 ALA A N 1
ATOM 1516 C CA . ALA A 1 184 ? -38.406 30.562 12.828 1 89.5 184 ALA A CA 1
ATOM 1517 C C . ALA A 1 184 ? -39.594 30.672 11.852 1 89.5 184 ALA A C 1
ATOM 1519 O O . ALA A 1 184 ? -40.719 30.891 12.258 1 89.5 184 ALA A O 1
ATOM 1520 N N . GLU A 1 185 ? -39.312 30.625 10.602 1 83.56 185 GLU A N 1
ATOM 1521 C CA . GLU A 1 185 ? -40.375 30.703 9.586 1 83.56 185 GLU A CA 1
ATOM 1522 C C . GLU A 1 185 ? -41.156 29.391 9.516 1 83.56 185 GLU A C 1
ATOM 1524 O O . GLU A 1 185 ? -42.281 29.375 9.031 1 83.56 185 GLU A O 1
ATOM 1529 N N . MET A 1 186 ? -40.625 28.328 9.984 1 72.88 186 MET A N 1
ATOM 1530 C CA . MET A 1 186 ? -41.375 27.078 10.016 1 72.88 186 MET A CA 1
ATOM 1531 C C . MET A 1 186 ? -42.156 26.938 11.312 1 72.88 186 MET A C 1
ATOM 1533 O O . MET A 1 186 ? -43.281 26.391 11.32 1 72.88 186 MET A O 1
ATOM 1537 N N . MET B 1 1 ? 2.492 21.734 -10.266 1 23.44 1 MET B N 1
ATOM 1538 C CA . MET B 1 1 ? 3.252 20.516 -10.508 1 23.44 1 MET B CA 1
ATOM 1539 C C . MET B 1 1 ? 2.494 19.297 -9.992 1 23.44 1 MET B C 1
ATOM 1541 O O . MET B 1 1 ? 1.995 19.297 -8.859 1 23.44 1 MET B O 1
ATOM 1545 N N . ALA B 1 2 ? 1.885 18.469 -10.797 1 30.98 2 ALA B N 1
ATOM 1546 C CA . ALA B 1 2 ? 1.013 17.328 -10.562 1 30.98 2 ALA B CA 1
ATOM 1547 C C . ALA B 1 2 ? 1.528 16.484 -9.398 1 30.98 2 ALA B C 1
ATOM 1549 O O . ALA B 1 2 ? 2.74 16.312 -9.227 1 30.98 2 ALA B O 1
ATOM 1550 N N . ALA B 1 3 ? 0.848 16.406 -8.359 1 35 3 ALA B N 1
ATOM 1551 C CA . ALA B 1 3 ? 1.015 15.383 -7.328 1 35 3 ALA B CA 1
ATOM 1552 C C . ALA B 1 3 ? 1.675 14.125 -7.895 1 35 3 ALA B C 1
ATOM 1554 O O . ALA B 1 3 ? 1.235 13.594 -8.914 1 35 3 ALA B O 1
ATOM 1555 N N . ALA B 1 4 ? 2.828 13.922 -7.812 1 41.59 4 ALA B N 1
ATOM 1556 C CA . ALA B 1 4 ? 3.74 12.898 -8.32 1 41.59 4 ALA B CA 1
ATOM 1557 C C . ALA B 1 4 ? 3.113 11.508 -8.227 1 41.59 4 ALA B C 1
ATOM 1559 O O . ALA B 1 4 ? 3.566 10.664 -7.453 1 41.59 4 ALA B O 1
ATOM 1560 N N . SER B 1 5 ? 1.782 11.438 -7.992 1 42.66 5 SER B N 1
ATOM 1561 C CA . SER B 1 5 ? 1.196 10.172 -7.562 1 42.66 5 SER B CA 1
ATOM 1562 C C . SER B 1 5 ? 1.604 9.031 -8.492 1 42.66 5 SER B C 1
ATOM 1564 O O . SER B 1 5 ? 1.03 7.941 -8.43 1 42.66 5 SER B O 1
ATOM 1566 N N . TYR B 1 6 ? 1.817 9.406 -9.773 1 47.97 6 TYR B N 1
ATOM 1567 C CA . TYR B 1 6 ? 1.672 8.266 -10.672 1 47.97 6 TYR B CA 1
ATOM 1568 C C . TYR B 1 6 ? 2.717 7.199 -10.367 1 47.97 6 TYR B C 1
ATOM 1570 O O . TYR B 1 6 ? 3.781 7.5 -9.828 1 47.97 6 TYR B O 1
ATOM 1578 N N . PRO B 1 7 ? 2.305 6.047 -10.422 1 54.5 7 PRO B N 1
ATOM 1579 C CA . PRO B 1 7 ? 3.438 5.117 -10.469 1 54.5 7 PRO B CA 1
ATOM 1580 C C . PRO B 1 7 ? 4.617 5.66 -11.266 1 54.5 7 PRO B C 1
ATOM 1582 O O . PRO B 1 7 ? 4.43 6.465 -12.188 1 54.5 7 PRO B O 1
ATOM 1585 N N . PRO B 1 8 ? 5.891 5.547 -10.641 1 60.69 8 PRO B N 1
ATOM 1586 C CA . PRO B 1 8 ? 7.113 5.988 -11.312 1 60.69 8 PRO B CA 1
ATOM 1587 C C . PRO B 1 8 ? 7.148 5.602 -12.789 1 60.69 8 PRO B C 1
ATOM 1589 O O . PRO B 1 8 ? 6.645 4.539 -13.164 1 60.69 8 PRO B O 1
ATOM 1592 N N . HIS B 1 9 ? 7.023 6.379 -13.656 1 76.25 9 HIS B N 1
ATOM 1593 C CA . HIS B 1 9 ? 7.391 6.02 -15.023 1 76.25 9 HIS B CA 1
ATOM 1594 C C . HIS B 1 9 ? 8.805 5.445 -15.078 1 76.25 9 HIS B C 1
ATOM 1596 O O . HIS B 1 9 ? 9.758 6.102 -14.664 1 76.25 9 HIS B O 1
ATOM 1602 N N . PHE B 1 10 ? 8.867 4.09 -15.195 1 91.75 10 PHE B N 1
ATOM 1603 C CA . PHE B 1 10 ? 10.117 3.33 -15.117 1 91.75 10 PHE B CA 1
ATOM 1604 C C . PHE B 1 10 ? 10.977 3.572 -16.359 1 91.75 10 PHE B C 1
ATOM 1606 O O . PHE B 1 10 ? 12.102 3.078 -16.438 1 91.75 10 PHE B O 1
ATOM 1613 N N . ALA B 1 11 ? 10.508 4.395 -17.266 1 91 11 ALA B N 1
ATOM 1614 C CA . ALA B 1 11 ? 11.117 4.457 -18.594 1 91 11 ALA B CA 1
ATOM 1615 C C . ALA B 1 11 ? 12.367 5.324 -18.594 1 91 11 ALA B C 1
ATOM 1617 O O . ALA B 1 11 ? 13.18 5.27 -19.516 1 91 11 ALA B O 1
ATOM 1618 N N . GLU B 1 12 ? 12.484 6.172 -17.641 1 91.19 12 GLU B N 1
ATOM 1619 C CA . GLU B 1 12 ? 13.656 7.039 -17.5 1 91.19 12 GLU B CA 1
ATOM 1620 C C . GLU B 1 12 ? 14.195 7.012 -16.062 1 91.19 12 GLU B C 1
ATOM 1622 O O . GLU B 1 12 ? 13.461 6.695 -15.125 1 91.19 12 GLU B O 1
ATOM 1627 N N . PRO B 1 13 ? 15.492 7.309 -16.016 1 89.38 13 PRO B N 1
ATOM 1628 C CA . PRO B 1 13 ? 16.031 7.402 -14.656 1 89.38 13 PRO B CA 1
ATOM 1629 C C . PRO B 1 13 ? 15.281 8.406 -13.781 1 89.38 13 PRO B C 1
ATOM 1631 O O . PRO B 1 13 ? 14.867 9.461 -14.266 1 89.38 13 PRO B O 1
ATOM 1634 N N . TRP B 1 14 ? 15.047 7.973 -12.562 1 86.31 14 TRP B N 1
ATOM 1635 C CA . TRP B 1 14 ? 14.297 8.828 -11.648 1 86.31 14 TRP B CA 1
ATOM 1636 C C . TRP B 1 14 ? 14.703 8.562 -10.203 1 86.31 14 TRP B C 1
ATOM 1638 O O . TRP B 1 14 ? 15.055 7.434 -9.844 1 86.31 14 TRP B O 1
ATOM 1648 N N . LYS B 1 15 ? 14.758 9.586 -9.367 1 87.88 15 LYS B N 1
ATOM 1649 C CA . LYS B 1 15 ? 14.875 9.555 -7.91 1 87.88 15 LYS B CA 1
ATOM 1650 C C . LYS B 1 15 ? 15.953 8.57 -7.469 1 87.88 15 LYS B C 1
ATOM 1652 O O . LYS B 1 15 ? 15.703 7.719 -6.609 1 87.88 15 LYS B O 1
ATOM 1657 N N . PHE B 1 16 ? 17.016 8.641 -8.086 1 87.88 16 PHE B N 1
ATOM 1658 C CA . PHE B 1 16 ? 18.203 7.895 -7.676 1 87.88 16 PHE B CA 1
ATOM 1659 C C . PHE B 1 16 ? 18.078 6.43 -8.078 1 87.88 16 PHE B C 1
ATOM 1661 O O . PHE B 1 16 ? 18.594 5.551 -7.383 1 87.88 16 PHE B O 1
ATOM 1668 N N . SER B 1 17 ? 17.203 6.137 -9.055 1 90.94 17 SER B N 1
ATOM 1669 C CA . SER B 1 17 ? 17.219 4.777 -9.594 1 90.94 17 SER B CA 1
ATOM 1670 C C . SER B 1 17 ? 18.641 4.34 -9.945 1 90.94 17 SER B C 1
ATOM 1672 O O . SER B 1 17 ? 19.438 5.137 -10.445 1 90.94 17 SER B O 1
ATOM 1674 N N . ASP B 1 18 ? 18.953 3.041 -9.688 1 89.81 18 ASP B N 1
ATOM 1675 C CA . ASP B 1 18 ? 20.359 2.67 -9.781 1 89.81 18 ASP B CA 1
ATOM 1676 C C . ASP B 1 18 ? 20.531 1.351 -10.531 1 89.81 18 ASP B C 1
ATOM 1678 O O . ASP B 1 18 ? 21.641 0.827 -10.633 1 89.81 18 ASP B O 1
ATOM 1682 N N . VAL B 1 19 ? 19.484 0.827 -11.039 1 91.88 19 VAL B N 1
ATOM 1683 C CA . VAL B 1 19 ? 19.531 -0.399 -11.828 1 91.88 19 VAL B CA 1
ATOM 1684 C C . VAL B 1 19 ? 18.547 -0.305 -12.992 1 91.88 19 VAL B C 1
ATOM 1686 O O . VAL B 1 19 ? 17.484 0.298 -12.867 1 91.88 19 VAL B O 1
ATOM 1689 N N . VAL B 1 20 ? 18.953 -0.853 -14.094 1 94 20 VAL B N 1
ATOM 1690 C CA . VAL B 1 20 ? 18.062 -0.922 -15.242 1 94 20 VAL B CA 1
ATOM 1691 C C . VAL B 1 20 ? 17.781 -2.381 -15.594 1 94 20 VAL B C 1
ATOM 1693 O O . VAL B 1 20 ? 18.703 -3.158 -15.836 1 94 20 VAL B O 1
ATOM 1696 N N . LEU B 1 21 ? 16.547 -2.742 -15.602 1 95.75 21 LEU B N 1
ATOM 1697 C CA . LEU B 1 21 ? 16.125 -4.059 -16.062 1 95.75 21 LEU B CA 1
ATOM 1698 C C . LEU B 1 21 ? 15.602 -3.994 -17.484 1 95.75 21 LEU B C 1
ATOM 1700 O O . LEU B 1 21 ? 14.828 -3.1 -17.844 1 95.75 21 LEU B O 1
ATOM 1704 N N . VAL B 1 22 ? 16.062 -4.945 -18.234 1 96.38 22 VAL B N 1
ATOM 1705 C CA . VAL B 1 22 ? 15.633 -4.992 -19.625 1 96.38 22 VAL B CA 1
ATOM 1706 C C . VAL B 1 22 ? 14.75 -6.215 -19.844 1 96.38 22 VAL B C 1
ATOM 1708 O O . VAL B 1 22 ? 15.188 -7.352 -19.656 1 96.38 22 VAL B O 1
ATOM 1711 N N . VAL B 1 23 ? 13.539 -5.984 -20.172 1 97.44 23 VAL B N 1
ATOM 1712 C CA . VAL B 1 23 ? 12.555 -7.008 -20.5 1 97.44 23 VAL B CA 1
ATOM 1713 C C . VAL B 1 23 ? 12.023 -6.777 -21.906 1 97.44 23 VAL B C 1
ATOM 1715 O O . VAL B 1 23 ? 11.375 -5.762 -22.172 1 97.44 23 VAL B O 1
ATOM 1718 N N . GLU B 1 24 ? 12.211 -7.75 -22.688 1 97.44 24 GLU B N 1
ATOM 1719 C CA . GLU B 1 24 ? 11.945 -7.535 -24.109 1 97.44 24 GLU B CA 1
ATOM 1720 C C . GLU B 1 24 ? 12.641 -6.281 -24.625 1 97.44 24 GLU B C 1
ATOM 1722 O O . GLU B 1 24 ? 13.867 -6.164 -24.531 1 97.44 24 GLU B O 1
ATOM 1727 N N . ASP B 1 25 ? 11.969 -5.258 -25.141 1 95 25 ASP B N 1
ATOM 1728 C CA . ASP B 1 25 ? 12.586 -4.043 -25.672 1 95 25 ASP B CA 1
ATOM 1729 C C . ASP B 1 25 ? 12.383 -2.865 -24.719 1 95 25 ASP B C 1
ATOM 1731 O O . ASP B 1 25 ? 12.617 -1.714 -25.078 1 95 25 ASP B O 1
ATOM 1735 N N . GLN B 1 26 ? 11.984 -3.217 -23.578 1 96.25 26 GLN B N 1
ATOM 1736 C CA . GLN B 1 26 ? 11.703 -2.137 -22.641 1 96.25 26 GLN B CA 1
ATOM 1737 C C . GLN B 1 26 ? 12.742 -2.107 -21.516 1 96.25 26 GLN B C 1
ATOM 1739 O O . GLN B 1 26 ? 13.148 -3.156 -21.016 1 96.25 26 GLN B O 1
ATOM 1744 N N . ARG B 1 27 ? 13.141 -0.853 -21.172 1 95.31 27 ARG B N 1
ATOM 1745 C CA . ARG B 1 27 ? 14.039 -0.609 -20.047 1 95.31 27 ARG B CA 1
ATOM 1746 C C . ARG B 1 27 ? 13.281 -0.072 -18.844 1 95.31 27 ARG B C 1
ATOM 1748 O O . ARG B 1 27 ? 12.484 0.863 -18.969 1 95.31 27 ARG B O 1
ATOM 1755 N N . PHE B 1 28 ? 13.461 -0.729 -17.688 1 96.38 28 PHE B N 1
ATOM 1756 C CA . PHE B 1 28 ? 12.859 -0.291 -16.438 1 96.38 28 PHE B CA 1
ATOM 1757 C C . PHE B 1 28 ? 13.93 0.214 -15.469 1 96.38 28 PHE B C 1
ATOM 1759 O O . PHE B 1 28 ? 14.758 -0.562 -14.992 1 96.38 28 PHE B O 1
ATOM 1766 N N . HIS B 1 29 ? 13.938 1.522 -15.25 1 94 29 HIS B N 1
ATOM 1767 C CA . HIS B 1 29 ? 14.812 2.104 -14.242 1 94 29 HIS B CA 1
ATOM 1768 C C . HIS B 1 29 ? 14.25 1.905 -12.836 1 94 29 HIS B C 1
ATOM 1770 O O . HIS B 1 29 ? 13.188 2.439 -12.508 1 94 29 HIS B O 1
ATOM 1776 N N . VAL B 1 30 ? 14.977 1.113 -12.016 1 94.5 30 VAL B N 1
ATOM 1777 C CA . VAL B 1 30 ? 14.438 0.704 -10.727 1 94.5 30 VAL B CA 1
ATOM 1778 C C . VAL B 1 30 ? 15.508 0.864 -9.641 1 94.5 30 VAL B C 1
ATOM 1780 O O . VAL B 1 30 ? 16.609 1.33 -9.922 1 94.5 30 VAL B O 1
ATOM 1783 N N . HIS B 1 31 ? 15.141 0.66 -8.445 1 92.25 31 HIS B N 1
ATOM 1784 C CA . HIS B 1 31 ? 16.031 0.759 -7.289 1 92.25 31 HIS B CA 1
ATOM 1785 C C . HIS B 1 31 ? 16.375 -0.622 -6.742 1 92.25 31 HIS B C 1
ATOM 1787 O O . HIS B 1 31 ? 15.484 -1.408 -6.414 1 92.25 31 HIS B O 1
ATOM 1793 N N . ARG B 1 32 ? 17.625 -0.89 -6.668 1 92.06 32 ARG B N 1
ATOM 1794 C CA . ARG B 1 32 ? 18.047 -2.201 -6.191 1 92.06 32 ARG B CA 1
ATOM 1795 C C . ARG B 1 32 ? 17.5 -2.482 -4.797 1 92.06 32 ARG B C 1
ATOM 1797 O O . ARG B 1 32 ? 17.109 -3.613 -4.496 1 92.06 32 ARG B O 1
ATOM 1804 N N . GLY B 1 33 ? 17.453 -1.428 -3.934 1 91.62 33 GLY B N 1
ATOM 1805 C CA . GLY B 1 33 ? 16.938 -1.604 -2.59 1 91.62 33 GLY B CA 1
ATOM 1806 C C . GLY B 1 33 ? 15.484 -2.051 -2.576 1 91.62 33 GLY B C 1
ATOM 1807 O O . GLY B 1 33 ? 15.102 -2.92 -1.786 1 91.62 33 GLY B O 1
ATOM 1808 N N . THR B 1 34 ? 14.703 -1.463 -3.445 1 93.75 34 THR B N 1
ATOM 1809 C CA . THR B 1 34 ? 13.289 -1.811 -3.525 1 93.75 34 THR B CA 1
ATOM 1810 C C . THR B 1 34 ? 13.109 -3.26 -3.971 1 93.75 34 THR B C 1
ATOM 1812 O O . THR B 1 34 ? 12.328 -4.004 -3.383 1 93.75 34 THR B O 1
ATOM 1815 N N . LEU B 1 35 ? 13.883 -3.656 -4.973 1 95.12 35 LEU B N 1
ATOM 1816 C CA . LEU B 1 35 ? 13.773 -5.023 -5.465 1 95.12 35 LEU B CA 1
ATOM 1817 C C . LEU B 1 35 ? 14.242 -6.023 -4.41 1 95.12 35 LEU B C 1
ATOM 1819 O O . LEU B 1 35 ? 13.594 -7.051 -4.191 1 95.12 35 LEU B O 1
ATOM 1823 N N . ALA B 1 36 ? 15.32 -5.695 -3.738 1 94.44 36 ALA B N 1
ATOM 1824 C CA . ALA B 1 36 ? 15.891 -6.574 -2.725 1 94.44 36 ALA B CA 1
ATOM 1825 C C . ALA B 1 36 ? 14.961 -6.711 -1.524 1 94.44 36 ALA B C 1
ATOM 1827 O O . ALA B 1 36 ? 14.93 -7.754 -0.866 1 94.44 36 ALA B O 1
ATOM 1828 N N . PHE B 1 37 ? 14.18 -5.719 -1.315 1 93.62 37 PHE B N 1
ATOM 1829 C CA . PHE B 1 37 ? 13.203 -5.723 -0.236 1 93.62 37 PHE B CA 1
ATOM 1830 C C . PHE B 1 37 ? 12.211 -6.867 -0.412 1 93.62 37 PHE B C 1
ATOM 1832 O O . PHE B 1 37 ? 11.797 -7.496 0.566 1 93.62 37 PHE B O 1
ATOM 1839 N N . TRP B 1 38 ? 11.906 -7.164 -1.606 1 96.31 38 TRP B N 1
ATOM 1840 C CA . TRP B 1 38 ? 10.805 -8.07 -1.91 1 96.31 38 TRP B CA 1
ATOM 1841 C C . TRP B 1 38 ? 11.32 -9.469 -2.217 1 96.31 38 TRP B C 1
ATOM 1843 O O . TRP B 1 38 ? 10.641 -10.461 -1.942 1 96.31 38 TRP B O 1
ATOM 1853 N N . SER B 1 39 ? 12.508 -9.547 -2.727 1 97.62 39 SER B N 1
ATOM 1854 C CA . SER B 1 39 ? 12.883 -10.766 -3.436 1 97.62 39 SER B CA 1
ATOM 1855 C C . SER B 1 39 ? 14.305 -11.188 -3.094 1 97.62 39 SER B C 1
ATOM 1857 O O . SER B 1 39 ? 15.266 -10.523 -3.48 1 97.62 39 SER B O 1
ATOM 1859 N N . PRO B 1 40 ? 14.492 -12.328 -2.502 1 96.88 40 PRO B N 1
ATOM 1860 C CA . PRO B 1 40 ? 15.852 -12.836 -2.297 1 96.88 40 PRO B CA 1
ATOM 1861 C C . PRO B 1 40 ? 16.578 -13.117 -3.609 1 96.88 40 PRO B C 1
ATOM 1863 O O . PRO B 1 40 ? 17.812 -13.008 -3.672 1 96.88 40 PRO B O 1
ATOM 1866 N N . VAL B 1 41 ? 15.859 -13.422 -4.609 1 96.69 41 VAL B N 1
ATOM 1867 C CA . VAL B 1 41 ? 16.438 -13.656 -5.922 1 96.69 41 VAL B CA 1
ATOM 1868 C C . VAL B 1 41 ? 17.031 -12.352 -6.465 1 96.69 41 VAL B C 1
ATOM 1870 O O . VAL B 1 41 ? 18.188 -12.312 -6.891 1 96.69 41 VAL B O 1
ATOM 1873 N N . PHE B 1 42 ? 16.203 -11.297 -6.387 1 95.12 42 PHE B N 1
ATOM 1874 C CA . PHE B 1 42 ? 16.703 -10 -6.809 1 95.12 42 PHE B CA 1
ATOM 1875 C C . PHE B 1 42 ? 17.859 -9.555 -5.91 1 95.12 42 PHE B C 1
ATOM 1877 O O . PHE B 1 42 ? 18.828 -8.969 -6.387 1 95.12 42 PHE B O 1
ATOM 1884 N N . GLU B 1 43 ? 17.734 -9.812 -4.637 1 94.25 43 GLU B N 1
ATOM 1885 C CA . GLU B 1 43 ? 18.797 -9.438 -3.711 1 94.25 43 GLU B CA 1
ATOM 1886 C C . GLU B 1 43 ? 20.125 -10.07 -4.109 1 94.25 43 GLU B C 1
ATOM 1888 O O . GLU B 1 43 ? 21.156 -9.398 -4.168 1 94.25 43 GLU B O 1
ATOM 1893 N N . LYS B 1 44 ? 20.125 -11.305 -4.402 1 93.5 44 LYS B N 1
ATOM 1894 C CA . LYS B 1 44 ? 21.328 -12.031 -4.805 1 93.5 44 LYS B CA 1
ATOM 1895 C C . LYS B 1 44 ? 21.844 -11.539 -6.156 1 93.5 44 LYS B C 1
ATOM 1897 O O . LYS B 1 44 ? 23.031 -11.297 -6.324 1 93.5 44 LYS B O 1
ATOM 1902 N N . MET B 1 45 ? 20.906 -11.367 -7.043 1 90.12 45 MET B N 1
ATOM 1903 C CA . MET B 1 45 ? 21.234 -10.945 -8.406 1 90.12 45 MET B CA 1
ATOM 1904 C C . MET B 1 45 ? 21.906 -9.578 -8.406 1 90.12 45 MET B C 1
ATOM 1906 O O . MET B 1 45 ? 22.828 -9.344 -9.18 1 90.12 45 MET B O 1
ATOM 1910 N N . LEU B 1 46 ? 21.469 -8.734 -7.504 1 89.44 46 LEU B N 1
ATOM 1911 C CA . LEU B 1 46 ? 21.938 -7.355 -7.516 1 89.44 46 LEU B CA 1
ATOM 1912 C C . LEU B 1 46 ? 23.125 -7.168 -6.574 1 89.44 46 LEU B C 1
ATOM 1914 O O . LEU B 1 46 ? 23.766 -6.121 -6.586 1 89.44 46 LEU B O 1
ATOM 1918 N N . SER B 1 47 ? 23.312 -8.031 -5.625 1 84.81 47 SER B N 1
ATOM 1919 C CA . SER B 1 47 ? 24.5 -7.996 -4.77 1 84.81 47 SER B CA 1
ATOM 1920 C C . SER B 1 47 ? 25.734 -8.461 -5.523 1 84.81 47 SER B C 1
ATOM 1922 O O . SER B 1 47 ? 26.812 -7.895 -5.363 1 84.81 47 SER B O 1
ATOM 1924 N N . ALA B 1 48 ? 25.641 -9.531 -6.191 1 68.62 48 ALA B N 1
ATOM 1925 C CA . ALA B 1 48 ? 26.75 -10.164 -6.914 1 68.62 48 ALA B CA 1
ATOM 1926 C C . ALA B 1 48 ? 27.219 -9.289 -8.07 1 68.62 48 ALA B C 1
ATOM 1928 O O . ALA B 1 48 ? 28.422 -9.18 -8.328 1 68.62 48 ALA B O 1
ATOM 1929 N N . GLU B 1 49 ? 26.297 -8.805 -8.828 1 57.34 49 GLU B N 1
ATOM 1930 C CA . GLU B 1 49 ? 26.625 -8.117 -10.07 1 57.34 49 GLU B CA 1
ATOM 1931 C C . GLU B 1 49 ? 27.172 -6.723 -9.805 1 57.34 49 GLU B C 1
ATOM 1933 O O . GLU B 1 49 ? 27.969 -6.203 -10.594 1 57.34 49 GLU B O 1
ATOM 1938 N N . PHE B 1 50 ? 26.656 -6 -8.734 1 55.62 50 PHE B N 1
ATOM 1939 C CA . PHE B 1 50 ? 27.172 -4.668 -8.453 1 55.62 50 PHE B CA 1
ATOM 1940 C C . PHE B 1 50 ? 28.672 -4.707 -8.234 1 55.62 50 PHE B C 1
ATOM 1942 O O . PHE B 1 50 ? 29.375 -3.736 -8.539 1 55.62 50 PHE B O 1
ATOM 1949 N N . LYS B 1 51 ? 29.188 -5.871 -7.738 1 51.84 51 LYS B N 1
ATOM 1950 C CA . LYS B 1 51 ? 30.641 -5.938 -7.602 1 51.84 51 LYS B CA 1
ATOM 1951 C C . LYS B 1 51 ? 31.328 -6.023 -8.969 1 51.84 51 LYS B C 1
ATOM 1953 O O . LYS B 1 51 ? 32.438 -5.52 -9.148 1 51.84 51 LYS B O 1
ATOM 1958 N N . GLU B 1 52 ? 30.766 -6.801 -9.766 1 47.56 52 GLU B N 1
ATOM 1959 C CA . GLU B 1 52 ? 31.547 -7.109 -10.953 1 47.56 52 GLU B CA 1
ATOM 1960 C C . GLU B 1 52 ? 31.266 -6.121 -12.078 1 47.56 52 GLU B C 1
ATOM 1962 O O . GLU B 1 52 ? 32.094 -5.918 -12.969 1 47.56 52 GLU B O 1
ATOM 1967 N N . LYS B 1 53 ? 30 -5.961 -12.539 1 49.59 53 LYS B N 1
ATOM 1968 C CA . LYS B 1 53 ? 29.75 -5.336 -13.836 1 49.59 53 LYS B CA 1
ATOM 1969 C C . LYS B 1 53 ? 29.266 -3.902 -13.672 1 49.59 53 LYS B C 1
ATOM 1971 O O . LYS B 1 53 ? 28.359 -3.639 -12.867 1 49.59 53 LYS B O 1
ATOM 1976 N N . ASN B 1 54 ? 30.109 -3.045 -13.781 1 48.28 54 ASN B N 1
ATOM 1977 C CA . ASN B 1 54 ? 29.781 -1.635 -13.961 1 48.28 54 ASN B CA 1
ATOM 1978 C C . ASN B 1 54 ? 28.516 -1.453 -14.781 1 48.28 54 ASN B C 1
ATOM 1980 O O . ASN B 1 54 ? 28.094 -0.324 -15.055 1 48.28 54 ASN B O 1
ATOM 1984 N N . ASN B 1 55 ? 28.109 -2.477 -15.703 1 54.53 55 ASN B N 1
ATOM 1985 C CA . ASN B 1 55 ? 27.109 -2.244 -16.734 1 54.53 55 ASN B CA 1
ATOM 1986 C C . ASN B 1 55 ? 25.703 -2.516 -16.234 1 54.53 55 ASN B C 1
ATOM 1988 O O . ASN B 1 55 ? 25.406 -3.623 -15.781 1 54.53 55 ASN B O 1
ATOM 1992 N N . ASP B 1 56 ? 24.969 -1.401 -15.836 1 65.19 56 ASP B N 1
ATOM 1993 C CA . ASP B 1 56 ? 23.75 -0.973 -15.164 1 65.19 56 ASP B CA 1
ATOM 1994 C C . ASP B 1 56 ? 22.531 -1.746 -15.68 1 65.19 56 ASP B C 1
ATOM 1996 O O . ASP B 1 56 ? 21.516 -1.857 -14.984 1 65.19 56 ASP B O 1
ATOM 2000 N N . GLU B 1 57 ? 22.703 -2.422 -16.891 1 88.69 57 GLU B N 1
ATOM 2001 C CA . GLU B 1 57 ? 21.438 -2.977 -17.359 1 88.69 57 GLU B CA 1
ATOM 2002 C C . GLU B 1 57 ? 21.391 -4.488 -17.156 1 88.69 57 GLU B C 1
ATOM 2004 O O . GLU B 1 57 ? 22.359 -5.191 -17.453 1 88.69 57 GLU B O 1
ATOM 2009 N N . ILE B 1 58 ? 20.453 -5.121 -16.672 1 92.75 58 ILE B N 1
ATOM 2010 C CA . ILE B 1 58 ? 20.234 -6.543 -16.438 1 92.75 58 ILE B CA 1
ATOM 2011 C C . ILE B 1 58 ? 19.141 -7.051 -17.359 1 92.75 58 ILE B C 1
ATOM 2013 O O . ILE B 1 58 ? 18 -6.578 -17.297 1 92.75 58 ILE B O 1
ATOM 2017 N N . LEU B 1 59 ? 19.469 -8.055 -18.219 1 94.38 59 LEU B N 1
ATOM 2018 C CA . LEU B 1 59 ? 18.5 -8.641 -19.141 1 94.38 59 LEU B CA 1
ATOM 2019 C C . LEU B 1 59 ? 17.703 -9.742 -18.438 1 94.38 59 LEU B C 1
ATOM 2021 O O . LEU B 1 59 ? 18.281 -10.594 -17.75 1 94.38 59 LEU B O 1
ATOM 2025 N N . LEU B 1 60 ? 16.406 -9.688 -18.625 1 96.25 60 LEU B N 1
ATOM 2026 C CA . LEU B 1 60 ? 15.516 -10.719 -18.109 1 96.25 60 LEU B CA 1
ATOM 2027 C C . LEU B 1 60 ? 14.734 -11.375 -19.25 1 96.25 60 LEU B C 1
ATOM 2029 O O . LEU B 1 60 ? 13.578 -11.016 -19.5 1 96.25 60 LEU B O 1
ATOM 2033 N N . PRO B 1 61 ? 15.297 -12.352 -19.812 1 96.38 61 PRO B N 1
ATOM 2034 C CA . PRO B 1 61 ? 14.648 -12.984 -20.969 1 96.38 61 PRO B CA 1
ATOM 2035 C C . PRO B 1 61 ? 13.438 -13.82 -20.578 1 96.38 61 PRO B C 1
ATOM 2037 O O . PRO B 1 61 ? 13.336 -14.281 -19.438 1 96.38 61 PRO B O 1
ATOM 2040 N N . GLY B 1 62 ? 12.508 -14.008 -21.531 1 96.5 62 GLY B N 1
ATOM 2041 C CA . GLY B 1 62 ? 11.383 -14.914 -21.344 1 96.5 62 GLY B CA 1
ATOM 2042 C C . GLY B 1 62 ? 10.234 -14.281 -20.578 1 96.5 62 GLY B C 1
ATOM 2043 O O . GLY B 1 62 ? 9.367 -14.992 -20.062 1 96.5 62 GLY B O 1
ATOM 2044 N N . LYS B 1 63 ? 10.352 -12.977 -20.406 1 97.25 63 LYS B N 1
ATOM 2045 C CA . LYS B 1 63 ? 9.289 -12.266 -19.703 1 97.25 63 LYS B CA 1
ATOM 2046 C C . LYS B 1 63 ? 8.578 -11.281 -20.641 1 97.25 63 LYS B C 1
ATOM 2048 O O . LYS B 1 63 ? 9.141 -10.859 -21.656 1 97.25 63 LYS B O 1
ATOM 2053 N N . LYS B 1 64 ? 7.367 -11 -20.281 1 98.25 64 LYS B N 1
ATOM 2054 C CA . LYS B 1 64 ? 6.617 -9.961 -20.969 1 98.25 64 LYS B CA 1
ATOM 2055 C C . LYS B 1 64 ? 6.723 -8.617 -20.234 1 98.25 64 LYS B C 1
ATOM 2057 O O . LYS B 1 64 ? 6.473 -8.539 -19.031 1 98.25 64 LYS B O 1
ATOM 2062 N N . ALA B 1 65 ? 6.973 -7.566 -20.984 1 97.69 65 ALA B N 1
ATOM 2063 C CA . ALA B 1 65 ? 7.219 -6.254 -20.391 1 97.69 65 ALA B CA 1
ATOM 2064 C C . ALA B 1 65 ? 5.973 -5.723 -19.688 1 97.69 65 ALA B C 1
ATOM 2066 O O . ALA B 1 65 ? 6.066 -5.141 -18.609 1 97.69 65 ALA B O 1
ATOM 2067 N N . SER B 1 66 ? 4.875 -5.875 -20.297 1 97.19 66 SER B N 1
ATOM 2068 C CA . SER B 1 66 ? 3.627 -5.359 -19.734 1 97.19 66 SER B CA 1
ATOM 2069 C C . SER B 1 66 ? 3.293 -6.027 -18.406 1 97.19 66 SER B C 1
ATOM 2071 O O . SER B 1 66 ? 2.848 -5.363 -17.469 1 97.19 66 SER B O 1
ATOM 2073 N N . GLU B 1 67 ? 3.527 -7.32 -18.281 1 98.31 67 GLU B N 1
ATOM 2074 C CA . GLU B 1 67 ? 3.275 -8.062 -17.047 1 98.31 67 GLU B CA 1
ATOM 2075 C C . GLU B 1 67 ? 4.293 -7.703 -15.969 1 98.31 67 GLU B C 1
ATOM 2077 O O . GLU B 1 67 ? 3.936 -7.535 -14.805 1 98.31 67 GLU B O 1
ATOM 2082 N N . PHE B 1 68 ? 5.492 -7.547 -16.484 1 98.25 68 PHE B N 1
ATOM 2083 C CA . PHE B 1 68 ? 6.562 -7.211 -15.555 1 98.25 68 PHE B CA 1
ATOM 2084 C C . PHE B 1 68 ? 6.328 -5.84 -14.938 1 98.25 68 PHE B C 1
ATOM 2086 O O . PHE B 1 68 ? 6.566 -5.641 -13.742 1 98.25 68 PHE B O 1
ATOM 2093 N N . GLU B 1 69 ? 5.836 -4.93 -15.719 1 97.06 69 GLU B N 1
ATOM 2094 C CA . GLU B 1 69 ? 5.539 -3.584 -15.242 1 97.06 69 GLU B CA 1
ATOM 2095 C C . GLU B 1 69 ? 4.477 -3.611 -14.141 1 97.06 69 GLU B C 1
ATOM 2097 O O . GLU B 1 69 ? 4.566 -2.867 -13.164 1 97.06 69 GLU B O 1
ATOM 2102 N N . VAL B 1 70 ? 3.502 -4.445 -14.305 1 97.12 70 VAL B N 1
ATOM 2103 C CA . VAL B 1 70 ? 2.451 -4.578 -13.305 1 97.12 70 VAL B CA 1
ATOM 2104 C C . VAL B 1 70 ? 3.055 -5.055 -11.984 1 97.12 70 VAL B C 1
ATOM 2106 O O . VAL B 1 70 ? 2.717 -4.535 -10.914 1 97.12 70 VAL B O 1
ATOM 2109 N N . MET B 1 71 ? 3.939 -6.02 -12.039 1 98.19 71 MET B N 1
ATOM 2110 C CA . MET B 1 71 ? 4.586 -6.516 -10.828 1 98.19 71 MET B CA 1
ATOM 2111 C C . MET B 1 71 ? 5.418 -5.418 -10.172 1 98.19 71 MET B C 1
ATOM 2113 O O . MET B 1 71 ? 5.371 -5.242 -8.953 1 98.19 71 MET B O 1
ATOM 2117 N N . LEU B 1 72 ? 6.156 -4.641 -10.992 1 97.06 72 LEU B N 1
ATOM 2118 C CA . LEU B 1 72 ? 6.957 -3.545 -10.453 1 97.06 72 LEU B CA 1
ATOM 2119 C C . LEU B 1 72 ? 6.07 -2.518 -9.758 1 97.06 72 LEU B C 1
ATOM 2121 O O . LEU B 1 72 ? 6.422 -2.006 -8.688 1 97.06 72 LEU B O 1
ATOM 2125 N N . GLN B 1 73 ? 5 -2.25 -10.367 1 96.12 73 GLN B N 1
ATOM 2126 C CA . GLN B 1 73 ? 4.07 -1.293 -9.773 1 96.12 73 GLN B CA 1
ATOM 2127 C C . GLN B 1 73 ? 3.59 -1.768 -8.406 1 96.12 73 GLN B C 1
ATOM 2129 O O . GLN B 1 73 ? 3.396 -0.958 -7.496 1 96.12 73 GLN B O 1
ATOM 2134 N N . MET B 1 74 ? 3.439 -3.01 -8.266 1 96.5 74 MET B N 1
ATOM 2135 C CA . MET B 1 74 ? 3.02 -3.568 -6.98 1 96.5 74 MET B CA 1
ATOM 2136 C C . MET B 1 74 ? 4.133 -3.447 -5.945 1 96.5 74 MET B C 1
ATOM 2138 O O . MET B 1 74 ? 3.861 -3.307 -4.75 1 96.5 74 MET B O 1
ATOM 2142 N N . MET B 1 75 ? 5.277 -3.475 -6.391 1 96.44 75 MET B N 1
ATOM 2143 C CA . MET B 1 75 ? 6.426 -3.529 -5.492 1 96.44 75 MET B CA 1
ATOM 2144 C C . MET B 1 75 ? 6.801 -2.135 -5 1 96.44 75 MET B C 1
ATOM 2146 O O . MET B 1 75 ? 7.535 -1.993 -4.02 1 96.44 75 MET B O 1
ATOM 2150 N N . TYR B 1 76 ? 6.406 -1.145 -5.602 1 95.06 76 TYR B N 1
ATOM 2151 C CA . TYR B 1 76 ? 6.789 0.21 -5.219 1 95.06 76 TYR B CA 1
ATOM 2152 C C . TYR B 1 76 ? 5.773 0.81 -4.254 1 95.06 76 TYR B C 1
ATOM 2154 O O . TYR B 1 76 ? 4.621 0.379 -4.207 1 95.06 76 TYR B O 1
ATOM 2162 N N . PRO B 1 77 ? 6.223 1.829 -3.527 1 93.94 77 PRO B N 1
ATOM 2163 C CA . PRO B 1 77 ? 5.387 2.377 -2.455 1 93.94 77 PRO B CA 1
ATOM 2164 C C . PRO B 1 77 ? 4.105 3.02 -2.975 1 93.94 77 PRO B C 1
ATOM 2166 O O . PRO B 1 77 ? 4.094 3.596 -4.066 1 93.94 77 PRO B O 1
ATOM 2169 N N . SER B 1 78 ? 3.09 2.895 -2.254 1 93.75 78 SER B N 1
ATOM 2170 C CA . SER B 1 78 ? 1.781 3.508 -2.455 1 93.75 78 SER B CA 1
ATOM 2171 C C . SER B 1 78 ? 0.991 3.564 -1.153 1 93.75 78 SER B C 1
ATOM 2173 O O . SER B 1 78 ? 1.273 2.814 -0.217 1 93.75 78 SER B O 1
ATOM 2175 N N . LEU B 1 79 ? 0.071 4.5 -1.111 1 95.44 79 LEU B N 1
ATOM 2176 C CA . LEU B 1 79 ? -0.8 4.535 0.059 1 95.44 79 LEU B CA 1
ATOM 2177 C C . LEU B 1 79 ? -1.986 3.594 -0.118 1 95.44 79 LEU B C 1
ATOM 2179 O O . LEU B 1 79 ? -2.654 3.24 0.856 1 95.44 79 LEU B O 1
ATOM 2183 N N . GLU B 1 80 ? -2.17 3.238 -1.341 1 95.38 80 GLU B N 1
ATOM 2184 C CA . GLU B 1 80 ? -3.342 2.434 -1.671 1 95.38 80 GLU B CA 1
ATOM 2185 C C . GLU B 1 80 ? -3.018 0.942 -1.623 1 95.38 80 GLU B C 1
ATOM 2187 O O . GLU B 1 80 ? -1.862 0.547 -1.797 1 95.38 80 GLU B O 1
ATOM 2192 N N . GLU B 1 81 ? -4.004 0.174 -1.358 1 95.62 81 GLU B N 1
ATOM 2193 C CA . GLU B 1 81 ? -3.857 -1.276 -1.432 1 95.62 81 GLU B CA 1
ATOM 2194 C C . GLU B 1 81 ? -3.52 -1.726 -2.85 1 95.62 81 GLU B C 1
ATOM 2196 O O . GLU B 1 81 ? -4.078 -1.212 -3.82 1 95.62 81 GLU B O 1
ATOM 2201 N N . LYS B 1 82 ? -2.625 -2.662 -2.898 1 95.56 82 LYS B N 1
ATOM 2202 C CA . LYS B 1 82 ? -2.336 -3.299 -4.18 1 95.56 82 LYS B CA 1
ATOM 2203 C C . LYS B 1 82 ? -3.305 -4.445 -4.453 1 95.56 82 LYS B C 1
ATOM 2205 O O . LYS B 1 82 ? -3.424 -5.371 -3.646 1 95.56 82 LYS B O 1
ATOM 2210 N N . LEU B 1 83 ? -3.941 -4.348 -5.559 1 95.81 83 LEU B N 1
ATOM 2211 C CA . LEU B 1 83 ? -5.008 -5.305 -5.824 1 95.81 83 LEU B CA 1
ATOM 2212 C C . LEU B 1 83 ? -4.539 -6.387 -6.789 1 95.81 83 LEU B C 1
ATOM 2214 O O . LEU B 1 83 ? -3.805 -6.105 -7.738 1 95.81 83 LEU B O 1
ATOM 2218 N N . VAL B 1 84 ? -4.91 -7.57 -6.496 1 98 84 VAL B N 1
ATOM 2219 C CA . VAL B 1 84 ? -4.84 -8.695 -7.418 1 98 84 VAL B CA 1
ATOM 2220 C C . VAL B 1 84 ? -6.246 -9.102 -7.852 1 98 84 VAL B C 1
ATOM 2222 O O . VAL B 1 84 ? -7.145 -9.227 -7.02 1 98 84 VAL B O 1
ATOM 2225 N N . THR B 1 85 ? -6.41 -9.203 -9.125 1 97.44 85 THR B N 1
ATOM 2226 C CA . THR B 1 85 ? -7.703 -9.57 -9.703 1 97.44 85 THR B CA 1
ATOM 2227 C C . THR B 1 85 ? -7.574 -10.812 -10.578 1 97.44 85 THR B C 1
ATOM 2229 O O . THR B 1 85 ? -6.469 -11.32 -10.781 1 97.44 85 THR B O 1
ATOM 2232 N N . LYS B 1 86 ? -8.703 -11.258 -11.094 1 95.38 86 LYS B N 1
ATOM 2233 C CA . LYS B 1 86 ? -8.695 -12.43 -11.961 1 95.38 86 LYS B CA 1
ATOM 2234 C C . LYS B 1 86 ? -7.844 -12.195 -13.203 1 95.38 86 LYS B C 1
ATOM 2236 O O . LYS B 1 86 ? -7.195 -13.117 -13.703 1 95.38 86 LYS B O 1
ATOM 2241 N N . VAL B 1 87 ? -7.738 -10.953 -13.617 1 96.31 87 VAL B N 1
ATOM 2242 C CA . VAL B 1 87 ? -7.086 -10.586 -14.867 1 96.31 87 VAL B CA 1
ATOM 2243 C C . VAL B 1 87 ? -5.57 -10.688 -14.703 1 96.31 87 VAL B C 1
ATOM 2245 O O . VAL B 1 87 ? -4.867 -11.125 -15.617 1 96.31 87 VAL B O 1
ATOM 2248 N N . ASN B 1 88 ? -5.082 -10.328 -13.523 1 97.88 88 ASN B N 1
ATOM 2249 C CA . ASN B 1 88 ? -3.637 -10.234 -13.367 1 97.88 88 ASN B CA 1
ATOM 2250 C C . ASN B 1 88 ? -3.1 -11.328 -12.453 1 97.88 88 ASN B C 1
ATOM 2252 O O . ASN B 1 88 ? -1.887 -11.492 -12.32 1 97.88 88 ASN B O 1
ATOM 2256 N N . CYS B 1 89 ? -3.861 -12.148 -11.953 1 98.12 89 CYS B N 1
ATOM 2257 C CA . CYS B 1 89 ? -3.506 -13.062 -10.883 1 98.12 89 CYS B CA 1
ATOM 2258 C C . CYS B 1 89 ? -2.492 -14.094 -11.352 1 98.12 89 CYS B C 1
ATOM 2260 O O . CYS B 1 89 ? -1.453 -14.289 -10.719 1 98.12 89 CYS B O 1
ATOM 2262 N N . TYR B 1 90 ? -2.73 -14.688 -12.508 1 96.75 90 TYR B N 1
ATOM 2263 C CA . TYR B 1 90 ? -1.92 -15.82 -12.922 1 96.75 90 TYR B CA 1
ATOM 2264 C C . TYR B 1 90 ? -0.518 -15.375 -13.32 1 96.75 90 TYR B C 1
ATOM 2266 O O . TYR B 1 90 ? 0.474 -15.969 -12.906 1 96.75 90 TYR B O 1
ATOM 2274 N N . PHE B 1 91 ? -0.428 -14.32 -14.109 1 98.06 91 PHE B N 1
ATOM 2275 C CA . PHE B 1 91 ? 0.92 -13.922 -14.5 1 98.06 91 PHE B CA 1
ATOM 2276 C C . PHE B 1 91 ? 1.672 -13.312 -13.32 1 98.06 91 PHE B C 1
ATOM 2278 O O . PHE B 1 91 ? 2.891 -13.461 -13.219 1 98.06 91 PHE B O 1
ATOM 2285 N N . LEU B 1 92 ? 0.99 -12.648 -12.391 1 98.75 92 LEU B N 1
ATOM 2286 C CA . LEU B 1 92 ? 1.64 -12.148 -11.188 1 98.75 92 LEU B CA 1
ATOM 2287 C C . LEU B 1 92 ? 2.168 -13.289 -10.328 1 98.75 92 LEU B C 1
ATOM 2289 O O . LEU B 1 92 ? 3.281 -13.219 -9.805 1 98.75 92 LEU B O 1
ATOM 2293 N N . PHE B 1 93 ? 1.353 -14.359 -10.25 1 98.69 93 PHE B N 1
ATOM 2294 C CA . PHE B 1 93 ? 1.792 -15.516 -9.484 1 98.69 93 PHE B CA 1
ATOM 2295 C C . PHE B 1 93 ? 3.064 -16.109 -10.078 1 98.69 93 PHE B C 1
ATOM 2297 O O . PHE B 1 93 ? 4.027 -16.375 -9.359 1 98.69 93 PHE B O 1
ATOM 2304 N N . GLU B 1 94 ? 3.025 -16.297 -11.32 1 98.38 94 GLU B N 1
ATOM 2305 C CA . GLU B 1 94 ? 4.168 -16.922 -11.977 1 98.38 94 GLU B CA 1
ATOM 2306 C C . GLU B 1 94 ? 5.43 -16.078 -11.805 1 98.38 94 GLU B C 1
ATOM 2308 O O . GLU B 1 94 ? 6.496 -16.609 -11.484 1 98.38 94 GLU B O 1
ATOM 2313 N N . LEU B 1 95 ? 5.32 -14.789 -11.977 1 98.69 95 LEU B N 1
ATOM 2314 C CA . LEU B 1 95 ? 6.449 -13.883 -11.812 1 98.69 95 LEU B CA 1
ATOM 2315 C C . LEU B 1 95 ? 6.914 -13.859 -10.359 1 98.69 95 LEU B C 1
ATOM 2317 O O . LEU B 1 95 ? 8.102 -14.023 -10.078 1 98.69 95 LEU B O 1
ATOM 2321 N N . ALA B 1 96 ? 5.934 -13.656 -9.445 1 98.62 96 ALA B N 1
ATOM 2322 C CA . ALA B 1 96 ? 6.254 -13.57 -8.023 1 98.62 96 ALA B CA 1
ATOM 2323 C C . ALA B 1 96 ? 6.879 -14.867 -7.527 1 98.62 96 ALA B C 1
ATOM 2325 O O . ALA B 1 96 ? 7.805 -14.852 -6.715 1 98.62 96 ALA B O 1
ATOM 2326 N N . HIS B 1 97 ? 6.32 -15.969 -8.023 1 98 97 HIS B N 1
ATOM 2327 C CA . HIS B 1 97 ? 6.867 -17.266 -7.664 1 98 97 HIS B CA 1
ATOM 2328 C C . HIS B 1 97 ? 8.297 -17.422 -8.172 1 98 97 HIS B C 1
ATOM 2330 O O . HIS B 1 97 ? 9.172 -17.875 -7.438 1 98 97 HIS B O 1
ATOM 2336 N N . GLU B 1 98 ? 8.539 -17.031 -9.391 1 98.06 98 GLU B N 1
ATOM 2337 C CA . GLU B 1 98 ? 9.859 -17.156 -10 1 98.06 98 GLU B CA 1
A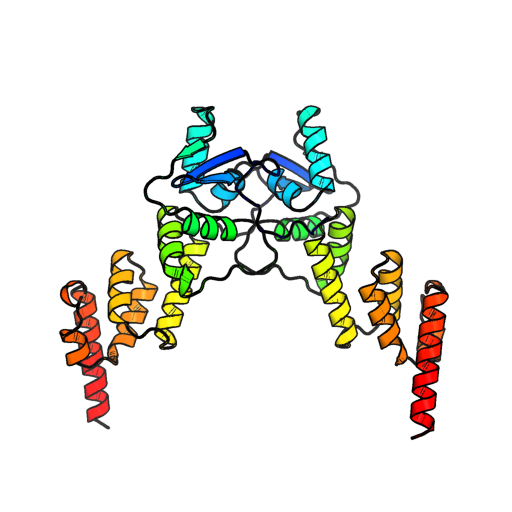TOM 2338 C C . GLU B 1 98 ? 10.891 -16.312 -9.242 1 98.06 98 GLU B C 1
ATOM 2340 O O . GLU B 1 98 ? 12.016 -16.75 -9.023 1 98.06 98 GLU B O 1
ATOM 2345 N N . TYR B 1 99 ? 10.492 -15.156 -8.859 1 98.19 99 TYR B N 1
ATOM 2346 C CA . TYR B 1 99 ? 11.43 -14.25 -8.203 1 98.19 99 TYR B CA 1
ATOM 2347 C C . TYR B 1 99 ? 11.289 -14.336 -6.688 1 98.19 99 TYR B C 1
ATOM 2349 O O . TYR B 1 99 ? 11.852 -13.508 -5.961 1 98.19 99 TYR B O 1
ATOM 2357 N N . GLN B 1 100 ? 10.523 -15.219 -6.266 1 98.19 100 GLN B N 1
ATOM 2358 C CA . GLN B 1 100 ? 10.352 -15.539 -4.852 1 98.19 100 GLN B CA 1
ATOM 2359 C C . GLN B 1 100 ? 9.891 -14.312 -4.066 1 98.19 100 GLN B C 1
ATOM 2361 O O . GLN B 1 100 ? 10.484 -13.977 -3.037 1 98.19 100 GLN B O 1
ATOM 2366 N N . ILE B 1 101 ? 8.891 -13.711 -4.535 1 98.44 101 ILE B N 1
ATOM 2367 C CA . ILE B 1 101 ? 8.211 -12.641 -3.814 1 98.44 101 ILE B CA 1
ATOM 2368 C C . ILE B 1 101 ? 7.012 -13.211 -3.057 1 98.44 101 ILE B C 1
ATOM 2370 O O . ILE B 1 101 ? 5.902 -13.273 -3.592 1 98.44 101 ILE B O 1
ATOM 2374 N N . GLU B 1 102 ? 7.207 -13.469 -1.896 1 97.88 102 GLU B N 1
ATOM 2375 C CA . GLU B 1 102 ? 6.27 -14.273 -1.115 1 97.88 102 GLU B CA 1
ATOM 2376 C C . GLU B 1 102 ? 4.941 -13.547 -0.927 1 97.88 102 GLU B C 1
ATOM 2378 O O . GLU B 1 102 ? 3.873 -14.148 -1.075 1 97.88 102 GLU B O 1
ATOM 2383 N N . ALA B 1 103 ? 5.008 -12.289 -0.646 1 97.44 103 ALA B N 1
ATOM 2384 C CA . ALA B 1 103 ? 3.793 -11.539 -0.336 1 97.44 103 ALA B CA 1
ATOM 2385 C C . ALA B 1 103 ? 2.846 -11.508 -1.533 1 97.44 103 ALA B C 1
ATOM 2387 O O . ALA B 1 103 ? 1.639 -11.719 -1.382 1 97.44 103 ALA B O 1
ATOM 2388 N N . ILE B 1 104 ? 3.389 -11.25 -2.656 1 98.5 104 ILE B N 1
ATOM 2389 C CA . ILE B 1 104 ? 2.559 -11.211 -3.855 1 98.5 104 ILE B CA 1
ATOM 2390 C C . ILE B 1 104 ? 2.072 -12.609 -4.199 1 98.5 104 ILE B C 1
ATOM 2392 O O . ILE B 1 104 ? 0.913 -12.797 -4.574 1 98.5 104 ILE B O 1
ATOM 2396 N N . THR B 1 105 ? 2.959 -13.602 -4.027 1 98.5 105 THR B N 1
ATOM 2397 C CA . THR B 1 105 ? 2.572 -14.992 -4.238 1 98.5 105 THR B CA 1
ATOM 2398 C C . THR B 1 105 ? 1.374 -15.359 -3.367 1 98.5 105 THR B C 1
ATOM 2400 O O . THR B 1 105 ? 0.381 -15.898 -3.863 1 98.5 105 THR B O 1
ATOM 2403 N N . GLN B 1 106 ? 1.465 -15.016 -2.211 1 98.25 106 GLN B N 1
ATOM 2404 C CA . GLN B 1 106 ? 0.406 -15.375 -1.272 1 98.25 106 GLN B CA 1
ATOM 2405 C C . GLN B 1 106 ? -0.889 -14.633 -1.597 1 98.25 106 GLN B C 1
ATOM 2407 O O . GLN B 1 106 ? -1.979 -15.195 -1.464 1 98.25 106 GLN B O 1
ATOM 2412 N N . LYS B 1 107 ? -0.71 -13.414 -1.936 1 98.44 107 LYS B N 1
ATOM 2413 C CA . LYS B 1 107 ? -1.897 -12.648 -2.307 1 98.44 107 LYS B CA 1
ATOM 2414 C C . LYS B 1 107 ? -2.611 -13.281 -3.496 1 98.44 107 LYS B C 1
ATOM 2416 O O . LYS B 1 107 ? -3.842 -13.359 -3.521 1 98.44 107 LYS B O 1
ATOM 2421 N N . CYS B 1 108 ? -1.904 -13.773 -4.434 1 98.69 108 CYS B N 1
ATOM 2422 C CA . CYS B 1 108 ? -2.465 -14.461 -5.59 1 98.69 108 CYS B CA 1
ATOM 2423 C C . CYS B 1 108 ? -3.129 -15.773 -5.176 1 98.69 108 CYS B C 1
ATOM 2425 O O . CYS B 1 108 ? -4.246 -16.062 -5.605 1 98.69 108 CYS B O 1
ATOM 2427 N N . VAL B 1 109 ? -2.434 -16.516 -4.344 1 98.62 109 VAL B N 1
ATOM 2428 C CA . VAL B 1 109 ? -2.971 -17.797 -3.881 1 98.62 109 VAL B CA 1
ATOM 2429 C C . VAL B 1 109 ? -4.293 -17.562 -3.15 1 98.62 109 VAL B C 1
ATOM 2431 O O . VAL B 1 109 ? -5.27 -18.281 -3.389 1 98.62 109 VAL B O 1
ATOM 2434 N N . ASN B 1 110 ? -4.332 -16.594 -2.371 1 98.31 110 ASN B N 1
ATOM 2435 C CA . ASN B 1 110 ? -5.547 -16.281 -1.624 1 98.31 110 ASN B CA 1
ATOM 2436 C C . ASN B 1 110 ? -6.711 -15.953 -2.555 1 98.31 110 ASN B C 1
ATOM 2438 O O . ASN B 1 110 ? -7.848 -16.344 -2.295 1 98.31 110 ASN B O 1
ATOM 2442 N N . LEU B 1 111 ? -6.414 -15.242 -3.531 1 98.31 111 LEU B N 1
ATOM 2443 C CA . LEU B 1 111 ? -7.469 -14.938 -4.492 1 98.31 111 LEU B CA 1
ATOM 2444 C C . LEU B 1 111 ? -7.957 -16.203 -5.188 1 98.31 111 LEU B C 1
ATOM 2446 O O . LEU B 1 111 ? -9.164 -16.406 -5.324 1 98.31 111 LEU B O 1
ATOM 2450 N N . MET B 1 112 ? -7.039 -17.031 -5.555 1 98.25 112 MET B N 1
ATOM 2451 C CA . MET B 1 112 ? -7.406 -18.281 -6.23 1 98.25 112 MET B CA 1
ATOM 2452 C C . MET B 1 112 ? -8.266 -19.141 -5.328 1 98.25 112 MET B C 1
ATOM 2454 O O . MET B 1 112 ? -9.281 -19.688 -5.766 1 98.25 112 MET B O 1
ATOM 2458 N N . VAL B 1 113 ? -7.875 -19.203 -4.137 1 98.12 113 VAL B N 1
ATOM 2459 C CA . VAL B 1 113 ? -8.633 -20 -3.168 1 98.12 113 VAL B CA 1
ATOM 2460 C C . VAL B 1 113 ? -10.039 -19.422 -3.014 1 98.12 113 VAL B C 1
ATOM 2462 O O . VAL B 1 113 ? -11.023 -20.156 -3.025 1 98.12 113 VAL B O 1
ATOM 2465 N N . SER B 1 114 ? -10.078 -18.141 -2.91 1 97.75 114 SER B N 1
ATOM 2466 C CA . SER B 1 114 ? -11.375 -17.5 -2.729 1 97.75 114 SER B CA 1
ATOM 2467 C C . SER B 1 114 ? -12.266 -17.688 -3.955 1 97.75 114 SER B C 1
ATOM 2469 O O . SER B 1 114 ? -13.484 -17.828 -3.834 1 97.75 114 SER B O 1
ATOM 2471 N N . MET B 1 115 ? -11.68 -17.672 -5.102 1 96.88 115 MET B N 1
ATOM 2472 C CA . MET B 1 115 ? -12.438 -17.859 -6.34 1 96.88 115 MET B CA 1
ATOM 2473 C C . MET B 1 115 ? -13.078 -19.234 -6.387 1 96.88 115 MET B C 1
ATOM 2475 O O . MET B 1 115 ? -14.195 -19.391 -6.875 1 96.88 115 MET B O 1
ATOM 2479 N N . ILE B 1 116 ? -12.43 -20.219 -5.871 1 96.62 116 ILE B N 1
ATOM 2480 C CA . ILE B 1 116 ? -12.938 -21.578 -5.832 1 96.62 116 ILE B CA 1
ATOM 2481 C C . ILE B 1 116 ? -14.016 -21.703 -4.754 1 96.62 116 ILE B C 1
ATOM 2483 O O . ILE B 1 116 ? -15.094 -22.25 -5 1 96.62 116 ILE B O 1
ATOM 2487 N N . LYS B 1 117 ? -13.758 -21.094 -3.66 1 95 117 LYS B N 1
ATOM 2488 C CA . LYS B 1 117 ? -14.68 -21.141 -2.527 1 95 117 LYS B CA 1
ATOM 2489 C C . LYS B 1 117 ? -16.016 -20.484 -2.873 1 95 117 LYS B C 1
ATOM 2491 O O . LYS B 1 117 ? -17.078 -21.016 -2.539 1 95 117 LYS B O 1
ATOM 2496 N N . ASP B 1 118 ? -15.914 -19.406 -3.547 1 95.25 118 ASP B N 1
ATOM 2497 C CA . ASP B 1 118 ? -17.109 -18.609 -3.834 1 95.25 118 ASP B CA 1
ATOM 2498 C C . ASP B 1 118 ? -17.734 -19.031 -5.164 1 95.25 118 ASP B C 1
ATOM 2500 O O . ASP B 1 118 ? -18.641 -18.359 -5.656 1 95.25 118 ASP B O 1
ATOM 2504 N N . ARG B 1 119 ? -17.172 -20.016 -5.777 1 91.88 119 ARG B N 1
ATOM 2505 C CA . ARG B 1 119 ? -17.688 -20.578 -7.023 1 91.88 119 ARG B CA 1
ATOM 2506 C C . ARG B 1 119 ? -17.672 -19.547 -8.148 1 91.88 119 ARG B C 1
ATOM 2508 O O . ARG B 1 119 ? -18.609 -19.469 -8.938 1 91.88 119 ARG B O 1
ATOM 2515 N N . ARG B 1 120 ? -16.625 -18.75 -8.102 1 90.88 120 ARG B N 1
ATOM 2516 C CA . ARG B 1 120 ? -16.422 -17.766 -9.148 1 90.88 120 ARG B CA 1
ATOM 2517 C C . ARG B 1 120 ? -15.539 -18.312 -10.266 1 90.88 120 ARG B C 1
ATOM 2519 O O . ARG B 1 120 ? -15.281 -17.625 -11.25 1 90.88 120 ARG B O 1
ATOM 2526 N N . GLU B 1 121 ? -15.117 -19.422 -10.039 1 88.75 121 GLU B N 1
ATOM 2527 C CA . GLU B 1 121 ? -14.336 -20.172 -11.023 1 88.75 121 GLU B CA 1
ATOM 2528 C C . GLU B 1 121 ? -14.992 -21.516 -11.344 1 88.75 121 GLU B C 1
ATOM 2530 O O . GLU B 1 121 ? -15.18 -22.344 -10.453 1 88.75 121 GLU B O 1
ATOM 2535 N N . ASP B 1 122 ? -15.219 -21.75 -12.578 1 88.44 122 ASP B N 1
ATOM 2536 C CA . ASP B 1 122 ? -15.992 -22.922 -12.984 1 88.44 122 ASP B CA 1
ATOM 2537 C C . ASP B 1 122 ? -15.078 -24.125 -13.219 1 88.44 122 ASP B C 1
ATOM 2539 O O . ASP B 1 122 ? -15.508 -25.266 -13.102 1 88.44 122 ASP B O 1
ATOM 2543 N N . ASP B 1 123 ? -13.883 -23.875 -13.508 1 94.06 123 ASP B N 1
ATOM 2544 C CA . ASP B 1 123 ? -12.961 -24.953 -13.844 1 94.06 123 ASP B CA 1
ATOM 2545 C C . ASP B 1 123 ? -12.102 -25.328 -12.641 1 94.06 123 ASP B C 1
ATOM 2547 O O . ASP B 1 123 ? -10.891 -25.109 -12.648 1 94.06 123 ASP B O 1
ATOM 2551 N N . VAL B 1 124 ? -12.711 -26.031 -11.734 1 96.81 124 VAL B N 1
ATOM 2552 C CA . VAL B 1 124 ? -12.062 -26.422 -10.484 1 96.81 124 VAL B CA 1
ATOM 2553 C C . VAL B 1 124 ? -10.914 -27.391 -10.781 1 96.81 124 VAL B C 1
ATOM 2555 O O . VAL B 1 124 ? -9.852 -27.297 -10.156 1 96.81 124 VAL B O 1
ATOM 2558 N N . LEU B 1 125 ? -11.117 -28.25 -11.742 1 97.5 125 LEU B N 1
ATOM 2559 C CA . LEU B 1 125 ? -10.094 -29.25 -12.062 1 97.5 125 LEU B CA 1
ATOM 2560 C C . LEU B 1 125 ? -8.891 -28.578 -12.719 1 97.5 125 LEU B C 1
ATOM 2562 O O . LEU B 1 125 ? -7.746 -28.969 -12.453 1 97.5 125 LEU B O 1
ATOM 2566 N N . GLY B 1 126 ? -9.156 -27.672 -13.578 1 96.94 126 GLY B N 1
ATOM 2567 C CA . GLY B 1 126 ? -8.055 -26.891 -14.141 1 96.94 126 GLY B CA 1
ATOM 2568 C C . GLY B 1 126 ? -7.219 -26.203 -13.086 1 96.94 126 GLY B C 1
ATOM 2569 O O . GLY B 1 126 ? -5.988 -26.203 -13.164 1 96.94 126 GLY B O 1
ATOM 2570 N N . MET B 1 127 ? -7.852 -25.641 -12.109 1 97.56 127 MET B N 1
ATOM 2571 C CA . MET B 1 127 ? -7.16 -24.984 -11.016 1 97.56 127 MET B CA 1
ATOM 2572 C C . MET B 1 127 ? -6.367 -25.984 -10.18 1 97.56 127 MET B C 1
ATOM 2574 O O . MET B 1 127 ? -5.266 -25.672 -9.719 1 97.56 127 MET B O 1
ATOM 2578 N N . LEU B 1 128 ? -6.941 -27.125 -10.031 1 98.19 128 LEU B N 1
ATOM 2579 C CA . LEU B 1 128 ? -6.254 -28.188 -9.297 1 98.19 128 LEU B CA 1
ATOM 2580 C C . LEU B 1 128 ? -4.934 -28.547 -9.969 1 98.19 128 LEU B C 1
ATOM 2582 O O . LEU B 1 128 ? -3.904 -28.672 -9.297 1 98.19 128 LEU B O 1
ATOM 2586 N N . ILE B 1 129 ? -5 -28.688 -11.227 1 98.06 129 ILE B N 1
ATOM 2587 C CA . ILE B 1 129 ? -3.811 -29.047 -11.992 1 98.06 129 ILE B CA 1
ATOM 2588 C C . ILE B 1 129 ? -2.75 -27.969 -11.852 1 98.06 129 ILE B C 1
ATOM 2590 O O . ILE B 1 129 ? -1.57 -28.266 -11.648 1 98.06 129 ILE B O 1
ATOM 2594 N N . TYR B 1 130 ? -3.201 -26.75 -11.969 1 96.75 130 TYR B N 1
ATOM 2595 C CA . TYR B 1 130 ? -2.312 -25.609 -11.773 1 96.75 130 TYR B CA 1
ATOM 2596 C C . TYR B 1 130 ? -1.691 -25.625 -10.383 1 96.75 130 TYR B C 1
ATOM 2598 O O . TYR B 1 130 ? -0.483 -25.422 -10.234 1 96.75 130 TYR B O 1
ATOM 2606 N N . ALA B 1 131 ? -2.453 -25.875 -9.367 1 98.19 131 ALA B N 1
ATOM 2607 C CA . ALA B 1 131 ? -2.01 -25.922 -7.977 1 98.19 131 ALA B CA 1
ATOM 2608 C C . ALA B 1 131 ? -0.985 -27.031 -7.77 1 98.19 131 ALA B C 1
ATOM 2610 O O . ALA B 1 131 ? -0.002 -26.859 -7.047 1 98.19 131 ALA B O 1
ATOM 2611 N N . GLN B 1 132 ? -1.237 -28.141 -8.406 1 98.19 132 GLN B N 1
ATOM 2612 C CA . GLN B 1 132 ? -0.325 -29.281 -8.312 1 98.19 132 GLN B CA 1
ATOM 2613 C C . GLN B 1 132 ? 1.023 -28.953 -8.945 1 98.19 132 GLN B C 1
ATOM 2615 O O . GLN B 1 132 ? 2.072 -29.297 -8.398 1 98.19 132 GLN B O 1
ATOM 2620 N N . LYS B 1 133 ? 0.953 -28.312 -10.047 1 97.19 133 LYS B N 1
ATOM 2621 C CA . LYS B 1 133 ? 2.164 -27.938 -10.773 1 97.19 133 LYS B CA 1
ATOM 2622 C C . LYS B 1 133 ? 3.096 -27.109 -9.891 1 97.19 133 LYS B C 1
ATOM 2624 O O . LYS B 1 133 ? 4.312 -27.297 -9.914 1 97.19 133 LYS B O 1
ATOM 2629 N N . TYR B 1 134 ? 2.512 -26.219 -9.109 1 97.31 134 TYR B N 1
ATOM 2630 C CA . TYR B 1 134 ? 3.307 -25.312 -8.297 1 97.31 134 TYR B CA 1
ATOM 2631 C C . TYR B 1 134 ? 3.283 -25.719 -6.828 1 97.31 134 TYR B C 1
ATOM 2633 O O . TYR B 1 134 ? 3.764 -24.984 -5.961 1 97.31 134 TYR B O 1
ATOM 2641 N N . GLN B 1 135 ? 2.674 -26.844 -6.578 1 97.19 135 GLN B N 1
ATOM 2642 C CA . GLN B 1 135 ? 2.643 -27.469 -5.254 1 97.19 135 GLN B CA 1
ATOM 2643 C C . GLN B 1 135 ? 2.045 -26.516 -4.223 1 97.19 135 GLN B C 1
ATOM 2645 O O . GLN B 1 135 ? 2.596 -26.344 -3.133 1 97.19 135 GLN B O 1
ATOM 2650 N N . ILE B 1 136 ? 1.011 -25.859 -4.562 1 98.19 136 ILE B N 1
ATOM 2651 C CA . ILE B 1 136 ? 0.298 -24.953 -3.656 1 98.19 136 ILE B CA 1
ATOM 2652 C C . ILE B 1 136 ? -0.671 -25.766 -2.793 1 98.19 136 ILE B C 1
ATOM 2654 O O . ILE B 1 136 ? -1.824 -25.969 -3.176 1 98.19 136 ILE B O 1
ATOM 2658 N N . LYS B 1 137 ? -0.338 -26.078 -1.68 1 98 137 LYS B N 1
ATOM 2659 C CA . LYS B 1 137 ? -1.046 -27.031 -0.841 1 98 137 LYS B CA 1
ATOM 2660 C C . LYS B 1 137 ? -2.455 -26.547 -0.517 1 98 137 LYS B C 1
ATOM 2662 O O . LYS B 1 137 ? -3.422 -27.312 -0.636 1 98 137 LYS B O 1
ATOM 2667 N N . SER B 1 138 ? -2.539 -25.312 -0.108 1 98.06 138 SER B N 1
ATOM 2668 C CA . SER B 1 138 ? -3.838 -24.797 0.292 1 98.06 138 SER B CA 1
ATOM 2669 C C . SER B 1 138 ? -4.824 -24.812 -0.871 1 98.06 138 SER B C 1
ATOM 2671 O O . SER B 1 138 ? -6.004 -25.125 -0.685 1 98.06 138 SER B O 1
ATOM 2673 N N . LEU B 1 139 ? -4.324 -24.484 -2.002 1 98.44 139 LEU B N 1
ATOM 2674 C CA . LEU B 1 139 ? -5.176 -24.453 -3.186 1 98.44 139 LEU B CA 1
ATOM 2675 C C . LEU B 1 139 ? -5.543 -25.875 -3.623 1 98.44 139 LEU B C 1
ATOM 2677 O O . LEU B 1 139 ? -6.672 -26.125 -4.062 1 98.44 139 LEU B O 1
ATOM 2681 N N . ILE B 1 140 ? -4.645 -26.781 -3.477 1 98.5 140 ILE B N 1
ATOM 2682 C CA . ILE B 1 140 ? -4.91 -28.188 -3.787 1 98.5 140 ILE B CA 1
ATOM 2683 C C . ILE B 1 140 ? -6.051 -28.703 -2.908 1 98.5 140 ILE B C 1
ATOM 2685 O O . ILE B 1 140 ? -7.031 -29.25 -3.412 1 98.5 140 ILE B O 1
ATOM 2689 N N . SER B 1 141 ? -5.902 -28.453 -1.713 1 98.12 141 SER B N 1
ATOM 2690 C CA . SER B 1 141 ? -6.91 -28.922 -0.768 1 98.12 141 SER B CA 1
ATOM 2691 C C . SER B 1 141 ? -8.281 -28.312 -1.077 1 98.12 141 SER B C 1
ATOM 2693 O O . SER B 1 141 ? -9.289 -29.031 -1.073 1 98.12 141 SER B O 1
ATOM 2695 N N . LYS B 1 142 ? -8.266 -27.062 -1.321 1 98.19 142 LYS B N 1
ATOM 2696 C CA . LYS B 1 142 ? -9.539 -26.391 -1.592 1 98.19 142 LYS B CA 1
ATOM 2697 C C . LYS B 1 142 ? -10.172 -26.922 -2.875 1 98.19 142 LYS B C 1
ATOM 2699 O O . LYS B 1 142 ? -11.383 -27.125 -2.936 1 98.19 142 LYS B O 1
ATOM 2704 N N . CYS B 1 143 ? -9.43 -27.172 -3.869 1 98.19 143 CYS B N 1
ATOM 2705 C CA . CYS B 1 143 ? -9.938 -27.688 -5.137 1 98.19 143 CYS B CA 1
ATOM 2706 C C . CYS B 1 143 ? -10.5 -29.094 -4.961 1 98.19 143 CYS B C 1
ATOM 2708 O O . CYS B 1 143 ? -11.578 -29.406 -5.477 1 98.19 143 CYS B O 1
ATOM 2710 N N . ILE B 1 144 ? -9.75 -29.859 -4.211 1 97.88 144 ILE B N 1
ATOM 2711 C CA . ILE B 1 144 ? -10.219 -31.219 -3.969 1 97.88 144 ILE B CA 1
ATOM 2712 C C . ILE B 1 144 ? -11.562 -31.188 -3.248 1 97.88 144 ILE B C 1
ATOM 2714 O O . ILE B 1 144 ? -12.492 -31.906 -3.615 1 97.88 144 ILE B O 1
ATOM 2718 N N . PHE B 1 145 ? -11.664 -30.406 -2.33 1 97.19 145 PHE B N 1
ATOM 2719 C CA . PHE B 1 145 ? -12.898 -30.297 -1.557 1 97.19 145 PHE B CA 1
ATOM 2720 C C . PHE B 1 145 ? -14.062 -29.875 -2.451 1 97.19 145 PHE B C 1
ATOM 2722 O O . PHE B 1 145 ? -15.141 -30.484 -2.393 1 97.19 145 PHE B O 1
ATOM 2729 N N . GLU B 1 146 ? -13.875 -28.922 -3.242 1 96.88 146 GLU B N 1
ATOM 2730 C CA . GLU B 1 146 ? -14.961 -28.391 -4.055 1 96.88 146 GLU B CA 1
ATOM 2731 C C . GLU B 1 146 ? -15.297 -29.328 -5.215 1 96.88 146 GLU B C 1
ATOM 2733 O O . GLU B 1 146 ? -16.422 -29.328 -5.711 1 96.88 146 GLU B O 1
ATOM 2738 N N . ALA B 1 147 ? -14.367 -30.062 -5.617 1 96.56 147 ALA B N 1
ATOM 2739 C CA . ALA B 1 147 ? -14.57 -31 -6.719 1 96.56 147 ALA B CA 1
ATOM 2740 C C . ALA B 1 147 ? -15.523 -32.125 -6.312 1 96.56 147 ALA B C 1
ATOM 2742 O O . ALA B 1 147 ? -16.031 -32.844 -7.168 1 96.56 147 ALA B O 1
ATOM 2743 N N . ARG B 1 148 ? -15.797 -32.188 -5.086 1 93.94 148 ARG B N 1
ATOM 2744 C CA . ARG B 1 148 ? -16.734 -33.219 -4.586 1 93.94 148 ARG B CA 1
ATOM 2745 C C . ARG B 1 148 ? -18.109 -33.031 -5.219 1 93.94 148 ARG B C 1
ATOM 2747 O O . ARG B 1 148 ? -18.922 -33.969 -5.227 1 93.94 148 ARG B O 1
ATOM 2754 N N . ARG B 1 149 ? -18.328 -31.891 -5.656 1 94.25 149 ARG B N 1
ATOM 2755 C CA . ARG B 1 149 ? -19.656 -31.578 -6.184 1 94.25 149 ARG B CA 1
ATOM 2756 C C . ARG B 1 149 ? -19.781 -32 -7.641 1 94.25 149 ARG B C 1
ATOM 2758 O O . ARG B 1 149 ? -20.875 -31.984 -8.211 1 94.25 149 ARG B O 1
ATOM 2765 N N . LEU B 1 150 ? -18.75 -32.375 -8.266 1 95.31 150 LEU B N 1
ATOM 2766 C CA . LEU B 1 150 ? -18.75 -32.719 -9.688 1 95.31 150 LEU B CA 1
ATOM 2767 C C . LEU B 1 150 ? -19.469 -34.062 -9.922 1 95.31 150 LEU B C 1
ATOM 2769 O O . LEU B 1 150 ? -19.562 -34.875 -9.023 1 95.31 150 LEU B O 1
ATOM 2773 N N . THR B 1 151 ? -19.984 -34.188 -11.102 1 94.5 151 THR B N 1
ATOM 2774 C CA . THR B 1 151 ? -20.484 -35.5 -11.547 1 94.5 151 THR B CA 1
ATOM 2775 C C . THR B 1 151 ? -19.328 -36.344 -12.078 1 94.5 151 THR B C 1
ATOM 2777 O O . THR B 1 151 ? -18.25 -35.844 -12.344 1 94.5 151 THR B O 1
ATOM 2780 N N . LEU B 1 152 ? -19.641 -37.656 -12.086 1 94.25 152 LEU B N 1
ATOM 2781 C CA . LEU B 1 152 ? -18.656 -38.594 -12.664 1 94.25 152 LEU B CA 1
ATOM 2782 C C . LEU B 1 152 ? -18.281 -38.156 -14.078 1 94.25 152 LEU B C 1
ATOM 2784 O O . LEU B 1 152 ? -17.125 -38.219 -14.469 1 94.25 152 LEU B O 1
ATOM 2788 N N . GLU B 1 153 ? -19.25 -37.719 -14.852 1 95.44 153 GLU B N 1
ATOM 2789 C CA . GLU B 1 153 ? -19.016 -37.281 -16.219 1 95.44 153 GLU B CA 1
ATOM 2790 C C . GLU B 1 153 ? -18.078 -36.094 -16.266 1 95.44 153 GLU B C 1
ATOM 2792 O O . GLU B 1 153 ? -17.156 -36.062 -17.078 1 95.44 153 GLU B O 1
ATOM 2797 N N . GLU B 1 154 ? -18.344 -35.125 -15.438 1 95.31 154 GLU B N 1
ATOM 2798 C CA . GLU B 1 154 ? -17.5 -33.906 -15.375 1 95.31 154 GLU B CA 1
ATOM 2799 C C . GLU B 1 154 ? -16.062 -34.281 -15 1 95.31 154 GLU B C 1
ATOM 2801 O O . GLU B 1 154 ? -15.117 -33.688 -15.523 1 95.31 154 GLU B O 1
ATOM 2806 N N . LEU B 1 155 ? -15.898 -35.219 -14.086 1 96.31 155 LEU B N 1
ATOM 2807 C CA . LEU B 1 155 ? -14.578 -35.656 -13.617 1 96.31 155 LEU B CA 1
ATOM 2808 C C . LEU B 1 155 ? -13.844 -36.438 -14.703 1 96.31 155 LEU B C 1
ATOM 2810 O O . LEU B 1 155 ? -12.672 -36.156 -14.984 1 96.31 155 LEU B O 1
ATOM 2814 N N . THR B 1 156 ? -14.555 -37.312 -15.398 1 95.5 156 THR B N 1
ATOM 2815 C CA . THR B 1 156 ? -13.906 -38.25 -16.312 1 95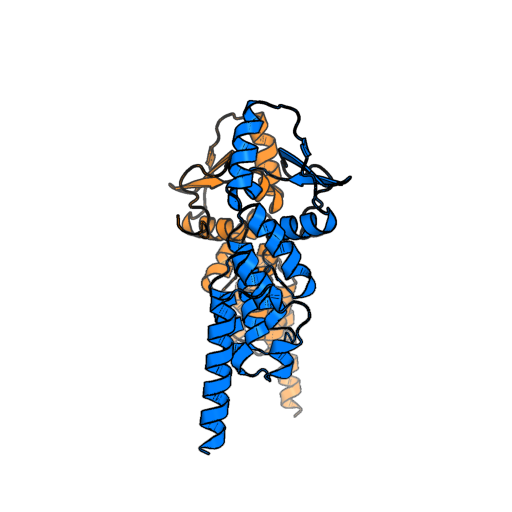.5 156 THR B CA 1
ATOM 2816 C C . THR B 1 156 ? -13.703 -37.594 -17.688 1 95.5 156 THR B C 1
ATOM 2818 O O . THR B 1 156 ? -12.758 -37.938 -18.406 1 95.5 156 THR B O 1
ATOM 2821 N N . ASN B 1 157 ? -14.453 -36.594 -18.047 1 95.12 157 ASN B N 1
ATOM 2822 C CA . ASN B 1 157 ? -14.414 -36.031 -19.391 1 95.12 157 ASN B CA 1
ATOM 2823 C C . ASN B 1 157 ? -13.617 -34.719 -19.422 1 95.12 157 ASN B C 1
ATOM 2825 O O . ASN B 1 157 ? -13.484 -34.094 -20.469 1 95.12 157 ASN B O 1
ATOM 2829 N N . HIS B 1 158 ? -13.094 -34.375 -18.344 1 95 158 HIS B N 1
ATOM 2830 C CA . HIS B 1 158 ? -12.297 -33.156 -18.328 1 95 158 HIS B CA 1
ATOM 2831 C C . HIS B 1 158 ? -11.102 -33.281 -19.281 1 95 158 HIS B C 1
ATOM 2833 O O . HIS B 1 158 ? -10.422 -34.312 -19.297 1 95 158 HIS B O 1
ATOM 2839 N N . GLU B 1 159 ? -10.852 -32.281 -19.984 1 94.81 159 GLU B N 1
ATOM 2840 C CA . GLU B 1 159 ? -9.844 -32.25 -21.047 1 94.81 159 GLU B CA 1
ATOM 2841 C C . GLU B 1 159 ? -8.461 -32.594 -20.5 1 94.81 159 GLU B C 1
ATOM 2843 O O . GLU B 1 159 ? -7.648 -33.219 -21.172 1 94.81 159 GLU B O 1
ATOM 2848 N N . MET B 1 160 ? -8.203 -32.219 -19.234 1 94.81 160 MET B N 1
ATOM 2849 C CA . MET B 1 160 ? -6.879 -32.406 -18.656 1 94.81 160 MET B CA 1
ATOM 2850 C C . MET B 1 160 ? -6.914 -33.469 -17.547 1 94.81 160 MET B C 1
ATOM 2852 O O . MET B 1 160 ? -6.082 -33.438 -16.641 1 94.81 160 MET B O 1
ATOM 2856 N N . ARG B 1 161 ? -7.789 -34.312 -17.625 1 94.75 161 ARG B N 1
ATOM 2857 C CA . ARG B 1 161 ? -8 -35.312 -16.594 1 94.75 161 ARG B CA 1
ATOM 2858 C C . ARG B 1 161 ? -6.711 -36.094 -16.312 1 94.75 161 ARG B C 1
ATOM 2860 O O . ARG B 1 161 ? -6.398 -36.375 -15.148 1 94.75 161 ARG B O 1
ATOM 2867 N N . ASP B 1 162 ? -5.934 -36.344 -17.297 1 95.81 162 ASP B N 1
ATOM 2868 C CA . ASP B 1 162 ? -4.742 -37.188 -17.188 1 95.81 162 ASP B CA 1
ATOM 2869 C C . ASP B 1 162 ? -3.641 -36.469 -16.422 1 95.81 162 ASP B C 1
ATOM 2871 O O . ASP B 1 162 ? -2.664 -37.094 -16 1 95.81 162 ASP B O 1
ATOM 2875 N N . GLN B 1 163 ? -3.824 -35.219 -16.219 1 97.44 163 GLN B N 1
ATOM 2876 C CA . GLN B 1 163 ? -2.812 -34.438 -15.523 1 97.44 163 GLN B CA 1
ATOM 2877 C C . GLN B 1 163 ? -3.121 -34.344 -14.031 1 97.44 163 GLN B C 1
ATOM 2879 O O . GLN B 1 163 ? -2.324 -33.812 -13.25 1 97.44 163 GLN B O 1
ATOM 2884 N N . ILE B 1 164 ? -4.176 -34.875 -13.625 1 97.94 164 ILE B N 1
ATOM 2885 C CA . ILE B 1 164 ? -4.535 -34.906 -12.211 1 97.94 164 ILE B CA 1
ATOM 2886 C C . ILE B 1 164 ? -3.74 -36 -11.492 1 97.94 164 ILE B C 1
ATOM 2888 O O . ILE B 1 164 ? -3.727 -37.156 -11.93 1 97.94 164 ILE B O 1
ATOM 2892 N N . GLU B 1 165 ? -3.076 -35.625 -10.523 1 97.81 165 GLU B N 1
ATOM 2893 C CA . GLU B 1 165 ? -2.309 -36.594 -9.758 1 97.81 165 GLU B CA 1
ATOM 2894 C C . GLU B 1 165 ? -3.211 -37.688 -9.188 1 97.81 165 GLU B C 1
ATOM 2896 O O . GLU B 1 165 ? -4.328 -37.406 -8.75 1 97.81 165 GLU B O 1
ATOM 2901 N N . ALA B 1 166 ? -2.637 -38.844 -9.133 1 96.75 166 ALA B N 1
ATOM 2902 C CA . ALA B 1 166 ? -3.395 -40.031 -8.727 1 96.75 166 ALA B CA 1
ATOM 2903 C C . ALA B 1 166 ? -4.004 -39.812 -7.34 1 96.75 166 ALA B C 1
ATOM 2905 O O . ALA B 1 166 ? -5.188 -40.125 -7.129 1 96.75 166 ALA B O 1
ATOM 2906 N N . ASN B 1 167 ? -3.232 -39.375 -6.453 1 97.19 167 ASN B N 1
ATOM 2907 C CA . ASN B 1 167 ? -3.715 -39.188 -5.086 1 97.19 167 ASN B CA 1
ATOM 2908 C C . ASN B 1 167 ? -4.867 -38.219 -5.027 1 97.19 167 ASN B C 1
ATOM 2910 O O . ASN B 1 167 ? -5.828 -38.406 -4.281 1 97.19 167 ASN B O 1
ATOM 2914 N N . SER B 1 168 ? -4.777 -37.156 -5.75 1 97.94 168 SER B N 1
ATOM 2915 C CA . SER B 1 168 ? -5.844 -36.156 -5.789 1 97.94 168 SER B CA 1
ATOM 2916 C C . SER B 1 168 ? -7.109 -36.719 -6.422 1 97.94 168 SER B C 1
ATOM 2918 O O . SER B 1 168 ? -8.211 -36.469 -5.938 1 97.94 168 SER B O 1
ATOM 2920 N N . TYR B 1 169 ? -6.941 -37.438 -7.465 1 96.88 169 TYR B N 1
ATOM 2921 C CA . TYR B 1 169 ? -8.078 -38.062 -8.141 1 96.88 169 TYR B CA 1
ATOM 2922 C C . TYR B 1 169 ? -8.836 -39 -7.188 1 96.88 169 TYR B C 1
ATOM 2924 O O . TYR B 1 169 ? -10.07 -38.969 -7.145 1 96.88 169 TYR B O 1
ATOM 2932 N N . VAL B 1 170 ? -8.109 -39.781 -6.469 1 97 170 VAL B N 1
ATOM 2933 C CA . VAL B 1 170 ? -8.703 -40.719 -5.516 1 97 170 VAL B CA 1
ATOM 2934 C C . VAL B 1 170 ? -9.5 -39.938 -4.469 1 97 170 VAL B C 1
ATOM 2936 O O . VAL B 1 170 ? -10.641 -40.312 -4.152 1 97 170 VAL B O 1
ATOM 2939 N N . GLN B 1 171 ? -8.906 -38.938 -3.975 1 97.75 171 GLN B N 1
ATOM 2940 C CA . GLN B 1 171 ? -9.578 -38.125 -2.957 1 97.75 171 GLN B CA 1
ATOM 2941 C C . GLN B 1 171 ? -10.867 -37.531 -3.496 1 97.75 171 GLN B C 1
ATOM 2943 O O . GLN B 1 171 ? -11.898 -37.531 -2.812 1 97.75 171 GLN B O 1
ATOM 2948 N N . ILE B 1 172 ? -10.812 -37.031 -4.656 1 97.94 172 ILE B N 1
ATOM 2949 C CA . ILE B 1 172 ? -11.984 -36.438 -5.285 1 97.94 172 ILE B CA 1
ATOM 2950 C C . ILE B 1 172 ? -13.07 -37.5 -5.453 1 97.94 172 ILE B C 1
ATOM 2952 O O . ILE B 1 172 ? -14.227 -37.281 -5.082 1 97.94 172 ILE B O 1
ATOM 2956 N N . ALA B 1 173 ? -12.711 -38.625 -6.02 1 96.56 173 ALA B N 1
ATOM 2957 C CA . ALA B 1 173 ? -13.648 -39.719 -6.258 1 96.56 173 ALA B CA 1
ATOM 2958 C C . ALA B 1 173 ? -14.312 -40.156 -4.961 1 96.56 173 ALA B C 1
ATOM 2960 O O . ALA B 1 173 ? -15.531 -40.344 -4.91 1 96.56 173 ALA B O 1
ATOM 2961 N N . GLU B 1 174 ? -13.523 -40.312 -3.973 1 96.75 174 GLU B N 1
ATOM 2962 C CA . GLU B 1 174 ? -14.039 -40.719 -2.674 1 96.75 174 GLU B CA 1
ATOM 2963 C C . GLU B 1 174 ? -15.039 -39.719 -2.123 1 96.75 174 GLU B C 1
ATOM 2965 O O . GLU B 1 174 ? -16.062 -40.094 -1.555 1 96.75 174 GLU B O 1
ATOM 2970 N N . ARG B 1 175 ? -14.75 -38.531 -2.262 1 95.62 175 ARG B N 1
ATOM 2971 C CA . ARG B 1 175 ? -15.625 -37.5 -1.75 1 95.62 175 ARG B CA 1
ATOM 2972 C C . ARG B 1 175 ? -16.922 -37.406 -2.551 1 95.62 175 ARG B C 1
ATOM 2974 O O . ARG B 1 175 ? -17.984 -37.125 -1.996 1 95.62 175 ARG B O 1
ATOM 2981 N N . ILE B 1 176 ? -16.844 -37.594 -3.834 1 95.19 176 ILE B N 1
ATOM 2982 C CA . ILE B 1 176 ? -18.031 -37.656 -4.676 1 95.19 176 ILE B CA 1
ATOM 2983 C C . ILE B 1 176 ? -18.922 -38.812 -4.238 1 95.19 176 ILE B C 1
ATOM 2985 O O . ILE B 1 176 ? -20.141 -38.625 -4.102 1 95.19 176 ILE B O 1
ATOM 2989 N N . ILE B 1 177 ? -18.281 -39.938 -3.996 1 96 177 ILE B N 1
ATOM 2990 C CA . ILE B 1 177 ? -19.016 -41.094 -3.553 1 96 177 ILE B CA 1
ATOM 2991 C C . ILE B 1 177 ? -19.703 -40.812 -2.223 1 96 177 ILE B C 1
ATOM 2993 O O . ILE B 1 177 ? -20.891 -41.125 -2.055 1 96 177 ILE B O 1
ATOM 2997 N N . GLN B 1 178 ? -18.938 -40.281 -1.333 1 95.31 178 GLN B N 1
ATOM 2998 C CA . GLN B 1 178 ? -19.484 -39.969 -0.021 1 95.31 178 GLN B CA 1
ATOM 2999 C C . GLN B 1 178 ? -20.688 -39.031 -0.145 1 95.31 178 GLN B C 1
ATOM 3001 O O . GLN B 1 178 ? -21.688 -39.219 0.534 1 95.31 178 GLN B O 1
ATOM 3006 N N . ARG B 1 179 ? -20.578 -38.031 -0.939 1 93.94 179 ARG B N 1
ATOM 3007 C CA . ARG B 1 179 ? -21.672 -37.094 -1.155 1 93.94 179 ARG B CA 1
ATOM 3008 C C . ARG B 1 179 ? -22.906 -37.812 -1.71 1 93.94 179 ARG B C 1
ATOM 3010 O O . ARG B 1 179 ? -24.016 -37.562 -1.251 1 93.94 179 ARG B O 1
ATOM 3017 N N . LEU B 1 180 ? -22.719 -38.656 -2.664 1 94 180 LEU B N 1
ATOM 3018 C CA . LEU B 1 180 ? -23.828 -39.375 -3.309 1 94 180 LEU B CA 1
ATOM 3019 C C . LEU B 1 180 ? -24.484 -40.344 -2.34 1 94 180 LEU B C 1
ATOM 3021 O O . LEU B 1 180 ? -25.703 -40.5 -2.346 1 94 180 LEU B O 1
ATOM 3025 N N . GLU B 1 181 ? -23.688 -40.969 -1.505 1 94.5 181 GLU B N 1
ATOM 3026 C CA . GLU B 1 181 ? -24.219 -41.875 -0.504 1 94.5 181 GLU B CA 1
ATOM 3027 C C . GLU B 1 181 ? -25.047 -41.125 0.537 1 94.5 181 GLU B C 1
ATOM 3029 O O . GLU B 1 181 ? -26.094 -41.625 0.973 1 94.5 181 GLU B O 1
ATOM 3034 N N . LYS B 1 182 ? -24.578 -40.031 0.933 1 92 182 LYS B N 1
ATOM 3035 C CA . LYS B 1 182 ? -25.312 -39.219 1.913 1 92 182 LYS B CA 1
AT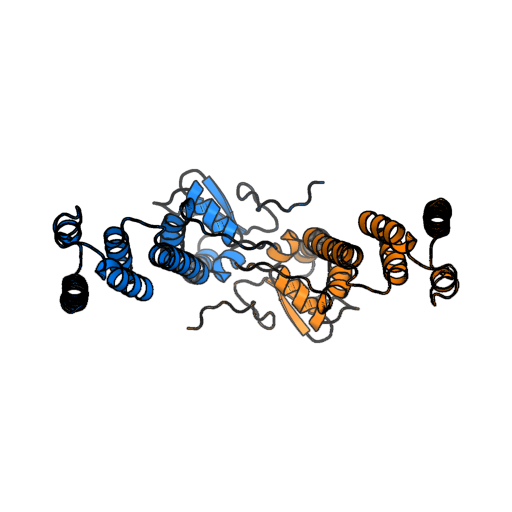OM 3036 C C . LYS B 1 182 ? -26.625 -38.719 1.345 1 92 182 LYS B C 1
ATOM 3038 O O . LYS B 1 182 ? -27.641 -38.688 2.055 1 92 182 LYS B O 1
ATOM 3043 N N . ASN B 1 183 ? -26.641 -38.438 0.074 1 90.5 183 ASN B N 1
ATOM 3044 C CA . ASN B 1 183 ? -27.859 -37.969 -0.59 1 90.5 183 ASN B CA 1
ATOM 3045 C C . ASN B 1 183 ? -28.875 -39.094 -0.782 1 90.5 183 ASN B C 1
ATOM 3047 O O . ASN B 1 183 ? -30.078 -38.875 -0.81 1 90.5 183 ASN B O 1
ATOM 3051 N N . ALA B 1 184 ? -28.375 -40.281 -0.996 1 89.56 184 ALA B N 1
ATOM 3052 C CA . ALA B 1 184 ? -29.234 -41.469 -1.185 1 89.56 184 ALA B CA 1
ATOM 3053 C C . ALA B 1 184 ? -29.906 -41.844 0.123 1 89.56 184 ALA B C 1
ATOM 3055 O O . ALA B 1 184 ? -30.984 -42.438 0.115 1 89.56 184 ALA B O 1
ATOM 3056 N N . GLU B 1 185 ? -29.281 -41.656 1.214 1 84.19 185 GLU B N 1
ATOM 3057 C CA . GLU B 1 185 ? -29.844 -42 2.52 1 84.19 185 GLU B CA 1
ATOM 3058 C C . GLU B 1 185 ? -30.922 -40.969 2.928 1 84.19 185 GLU B C 1
ATOM 3060 O O . GLU B 1 185 ? -31.766 -41.281 3.76 1 84.19 185 GLU B O 1
ATOM 3065 N N . MET B 1 186 ? -30.938 -39.844 2.381 1 73.31 186 MET B N 1
ATOM 3066 C CA . MET B 1 186 ? -31.984 -38.875 2.678 1 73.31 186 MET B CA 1
ATOM 3067 C C . MET B 1 186 ? -33.156 -39.062 1.73 1 73.31 186 MET B C 1
ATOM 3069 O O . MET B 1 186 ? -34.312 -38.875 2.133 1 73.31 186 MET B O 1
#

pLDDT: mean 91.13, std 14.18, range [23.41, 98.75]